Protein AF-0000000072622979 (afdb_homodimer)

Foldseek 3Di:
DPDPCPDPVNVVVVVVVVVVVVVVVVVVLVVVVVVCVVVPHDPVVNVVVVVVVVVVVVVVVVVVVVVVVVVLVVLLVLLVVLQVLLVVLCVVVVHDHDDCPVDDPSDPVSSVVSVVSNVVSVVVLVVVLVVLVVVVVVQCVVCVVVVHDRDPPPPNVPSNPDD/DPDPCPPPVNVVVVVVVVVVVVVVVVVVLVVVVVVCVVVPHDPVVNVVVVVVVVVVVVVVVVVVVVVVVVVLVVLLVLLVVLQVLLVVLCVVVVHDHDDCPVDDPSDPVSSVVSVVSNVVSVVVLVVVLVVLVVVVVVQCVVCVVVVHDDDPPPPNVCSVDDD

pLDDT: mean 88.19, std 16.49, range [27.7, 98.06]

Organism: Meloidogyne incognita (NCBI:txid6306)

Sequence (326 aa):
MFNSNMDTNTTNSMEQTKNSASDEFSSFIDKLEQLWDKVHMEEFMREERRQQISNFHRKLLSDLLTGEDKLVTEVGVHIVEYRKAVNGLNQLLCEPSFDESAYLPGSVSLLEALNVECKRLTKRRDQGFKVQKELFDTYELACKRLGEQPENVDGLNERVCFLMFNSNMDTNTTNSMEQTKNSASDEFSSFIDKLEQLWDKVHMEEFMREERRQQISNFHRKLLSDLLTGEDKLVTEVGVHIVEYRKAVNGLNQLLCEPSFDESAYLPGSVSLLEALNVECKRLTKRRDQGFKVQKELFDTYELACKRLGEQPENVDGLNERVCFL

Structure (mmCIF, N/CA/C/O backbone):
data_AF-0000000072622979-model_v1
#
loop_
_entity.id
_entity.type
_entity.pdbx_description
1 polymer 'Uncharacterized protein'
#
loop_
_atom_site.group_PDB
_atom_site.id
_atom_site.type_symbol
_atom_site.label_atom_id
_atom_site.label_alt_id
_atom_site.label_comp_id
_atom_site.label_asym_id
_atom_site.label_entity_id
_atom_site.label_seq_id
_atom_site.pdbx_PDB_ins_code
_atom_site.Cartn_x
_atom_site.Cartn_y
_atom_site.Cartn_z
_atom_site.occupancy
_atom_site.B_iso_or_equiv
_atom_site.auth_seq_id
_atom_site.auth_comp_id
_atom_site.auth_asym_id
_atom_site.auth_atom_id
_atom_site.pdbx_PDB_model_num
ATOM 1 N N . MET A 1 1 ? -18.906 16.812 30.641 1 28.61 1 MET A N 1
ATOM 2 C CA . MET A 1 1 ? -20.125 16.359 30 1 28.61 1 MET A CA 1
ATOM 3 C C . MET A 1 1 ? -20.125 16.719 28.516 1 28.61 1 MET A C 1
ATOM 5 O O . MET A 1 1 ? -20.938 17.516 28.062 1 28.61 1 MET A O 1
ATOM 9 N N . PHE A 1 2 ? -19.047 17.172 27.781 1 36.59 2 PHE A N 1
ATOM 10 C CA . PHE A 1 2 ? -18.594 17.531 26.438 1 36.59 2 PHE A CA 1
ATOM 11 C C . PHE A 1 2 ? -19.109 16.547 25.406 1 36.59 2 PHE A C 1
ATOM 13 O O . PHE A 1 2 ? -18.766 15.359 25.438 1 36.59 2 PHE A O 1
ATOM 20 N N . ASN A 1 3 ? -20.375 16.703 24.75 1 37.28 3 ASN A N 1
ATOM 21 C CA . ASN A 1 3 ? -21.531 16.141 24.047 1 37.28 3 ASN A CA 1
ATOM 22 C C . ASN A 1 3 ? -21.109 15.344 22.812 1 37.28 3 ASN A C 1
ATOM 24 O O . ASN A 1 3 ? -20.172 15.727 22.109 1 37.28 3 ASN A O 1
ATOM 28 N N . SER A 1 4 ? -21.453 14.031 22.594 1 41.88 4 SER A N 1
ATOM 29 C CA . SER A 1 4 ? -21.859 12.891 21.766 1 41.88 4 SER A CA 1
ATOM 30 C C . SER A 1 4 ? -22.406 13.344 20.422 1 41.88 4 SER A C 1
ATOM 32 O O . SER A 1 4 ? -22.984 12.547 19.672 1 41.88 4 SER A O 1
ATOM 34 N N . ASN A 1 5 ? -22.844 14.586 20.297 1 45.19 5 ASN A N 1
ATOM 35 C CA . ASN A 1 5 ? -23.688 15.023 19.203 1 45.19 5 ASN A CA 1
ATOM 36 C C . ASN A 1 5 ? -22.922 15.031 17.875 1 45.19 5 ASN A C 1
ATOM 38 O O . ASN A 1 5 ? -22.359 16.047 17.484 1 45.19 5 ASN A O 1
ATOM 42 N N . MET A 1 6 ? -22.062 14.133 17.703 1 56.84 6 MET A N 1
ATOM 43 C CA . MET A 1 6 ? -21.703 14.133 16.281 1 56.84 6 MET A CA 1
ATOM 44 C C . MET A 1 6 ? -22.922 14.469 15.422 1 56.84 6 MET A C 1
ATOM 46 O O . MET A 1 6 ? -23.984 13.859 15.555 1 56.84 6 MET A O 1
ATOM 50 N N . ASP A 1 7 ? -22.906 15.664 14.961 1 68.31 7 ASP A N 1
ATOM 51 C CA . ASP A 1 7 ? -23.984 16.109 14.102 1 68.31 7 ASP A CA 1
ATOM 52 C C . ASP A 1 7 ? -24.391 15.023 13.117 1 68.31 7 ASP A C 1
ATOM 54 O O . ASP A 1 7 ? -23.594 14.164 12.766 1 68.31 7 ASP A O 1
ATOM 58 N N . THR A 1 8 ? -25.703 14.719 13.117 1 74.88 8 THR A N 1
ATOM 59 C CA . THR A 1 8 ? -26.344 13.742 12.242 1 74.88 8 THR A CA 1
ATOM 60 C C . THR A 1 8 ? -25.609 13.656 10.906 1 74.88 8 THR A C 1
ATOM 62 O O . THR A 1 8 ? -25.453 12.57 10.352 1 74.88 8 THR A O 1
ATOM 65 N N . ASN A 1 9 ? -25.141 14.812 10.492 1 77.25 9 ASN A N 1
ATOM 66 C CA . ASN A 1 9 ? -24.453 14.844 9.203 1 77.25 9 ASN A CA 1
ATOM 67 C C . ASN A 1 9 ? -23.094 14.156 9.273 1 77.25 9 ASN A C 1
ATOM 69 O O . ASN A 1 9 ? -22.703 13.453 8.344 1 77.25 9 ASN A O 1
ATOM 73 N N . THR A 1 10 ? -22.438 14.367 10.438 1 82.62 10 THR A N 1
ATOM 74 C CA . THR A 1 10 ? -21.125 13.75 10.633 1 82.62 10 THR A CA 1
ATOM 75 C C . THR A 1 10 ? -21.25 12.227 10.727 1 82.62 10 THR A C 1
ATOM 77 O O . THR A 1 10 ? -20.484 11.5 10.109 1 82.62 10 THR A O 1
ATOM 80 N N . THR A 1 11 ? -22.203 11.836 11.516 1 85.81 11 THR A N 1
ATOM 81 C CA . THR A 1 11 ? -22.422 10.406 11.688 1 85.81 11 THR A CA 1
ATOM 82 C C . THR A 1 11 ? -22.797 9.75 10.359 1 85.81 11 THR A C 1
ATOM 84 O O . THR A 1 11 ? -22.328 8.648 10.055 1 85.81 11 THR A O 1
ATOM 87 N N . ASN A 1 12 ? -23.547 10.453 9.578 1 88 12 ASN A N 1
ATOM 88 C CA . ASN A 1 12 ? -23.953 9.938 8.273 1 88 12 ASN A CA 1
ATOM 89 C C . ASN A 1 12 ? -22.766 9.789 7.336 1 88 12 ASN A C 1
ATOM 91 O O . ASN A 1 12 ? -22.656 8.812 6.594 1 88 12 ASN A O 1
ATOM 95 N N . SER A 1 13 ? -21.859 10.797 7.355 1 90.25 13 SER A N 1
ATOM 96 C CA . SER A 1 13 ? -20.688 10.766 6.484 1 90.25 13 SER A CA 1
ATOM 97 C C . SER A 1 13 ? -19.75 9.617 6.848 1 90.25 13 SER A C 1
ATOM 99 O O . SER A 1 13 ? -19.234 8.938 5.969 1 90.25 13 SER A O 1
ATOM 101 N N . MET A 1 14 ? -19.641 9.398 8.141 1 92.81 14 MET A N 1
ATOM 102 C CA . MET A 1 14 ? -18.812 8.305 8.625 1 92.81 14 MET A CA 1
ATOM 103 C C . MET A 1 14 ? -19.391 6.949 8.234 1 92.81 14 MET A C 1
ATOM 105 O O . MET A 1 14 ? -18.672 6.078 7.746 1 92.81 14 MET A O 1
ATOM 109 N N . GLU A 1 15 ? -20.688 6.82 8.469 1 94.06 15 GLU A N 1
ATOM 110 C CA . GLU A 1 15 ? -21.375 5.57 8.133 1 94.06 15 GLU A CA 1
ATOM 111 C C . GLU A 1 15 ? -21.328 5.305 6.633 1 94.06 15 GLU A C 1
ATOM 113 O O . GLU A 1 15 ? -21.172 4.156 6.203 1 94.06 15 GLU A O 1
ATOM 118 N N . GLN A 1 16 ? -21.438 6.363 5.887 1 94.62 16 GLN A N 1
ATOM 119 C CA . GLN A 1 16 ? -21.344 6.227 4.438 1 94.62 16 GLN A CA 1
ATOM 120 C C . GLN A 1 16 ? -19.969 5.719 4.02 1 94.62 16 GLN A C 1
ATOM 122 O O . GLN A 1 16 ? -19.859 4.895 3.111 1 94.62 16 GLN A O 1
ATOM 127 N N . THR A 1 17 ? -18.922 6.195 4.645 1 96.06 17 THR A N 1
ATOM 128 C CA . THR A 1 17 ? -17.562 5.746 4.355 1 96.06 17 THR A CA 1
ATOM 129 C C . THR A 1 17 ? -17.406 4.262 4.672 1 96.06 17 THR A C 1
ATOM 131 O O . THR A 1 17 ? -16.859 3.506 3.861 1 96.06 17 THR A O 1
ATOM 134 N N . LYS A 1 18 ? -17.891 3.883 5.832 1 96.75 18 LYS A N 1
ATOM 135 C CA . LYS A 1 18 ? -17.828 2.484 6.246 1 96.75 18 LYS A CA 1
ATOM 136 C C . LYS A 1 18 ? -18.578 1.581 5.277 1 96.75 18 LYS A C 1
ATOM 138 O O . LYS A 1 18 ? -18.047 0.559 4.832 1 96.75 18 LYS A O 1
ATOM 143 N N . ASN A 1 19 ? -19.766 1.978 4.91 1 96.56 19 ASN A N 1
ATOM 144 C CA . ASN A 1 19 ? -20.609 1.174 4.031 1 96.56 19 ASN A CA 1
ATOM 145 C C . ASN A 1 19 ? -20.016 1.067 2.629 1 96.56 19 ASN A C 1
ATOM 147 O O . ASN A 1 19 ? -20.031 -0.008 2.027 1 96.56 19 ASN A O 1
ATOM 151 N N . SER A 1 20 ? -19.562 2.219 2.145 1 96.88 20 SER A N 1
ATOM 152 C CA . SER A 1 20 ? -18.953 2.219 0.815 1 96.88 20 SER A CA 1
ATOM 153 C C . SER A 1 20 ? -17.734 1.299 0.759 1 96.88 20 SER A C 1
ATOM 155 O O . SER A 1 20 ? -17.562 0.547 -0.203 1 96.88 20 SER A O 1
ATOM 157 N N . ALA A 1 21 ? -16.922 1.33 1.754 1 96.56 21 ALA A N 1
ATOM 158 C CA . ALA A 1 21 ? -15.742 0.483 1.794 1 96.56 21 ALA A CA 1
ATOM 159 C C . ALA A 1 21 ? -16.125 -0.994 1.855 1 96.56 21 ALA A C 1
ATOM 161 O O . ALA A 1 21 ? -15.5 -1.828 1.192 1 96.56 21 ALA A O 1
ATOM 162 N N . SER A 1 22 ? -17.109 -1.283 2.689 1 96.62 22 SER A N 1
ATOM 163 C CA . SER A 1 22 ? -17.578 -2.66 2.805 1 96.62 22 SER A CA 1
ATOM 164 C C . SER A 1 22 ? -18.109 -3.18 1.47 1 96.62 22 SER A C 1
ATOM 166 O O . SER A 1 22 ? -17.781 -4.301 1.065 1 96.62 22 SER A O 1
ATOM 168 N N . ASP A 1 23 ? -18.875 -2.357 0.802 1 97.31 23 ASP A N 1
ATOM 169 C CA . ASP A 1 23 ? -19.438 -2.732 -0.496 1 97.31 23 ASP A CA 1
ATOM 170 C C . ASP A 1 23 ? -18.312 -2.955 -1.521 1 97.31 23 ASP A C 1
ATOM 172 O O . ASP A 1 23 ? -18.375 -3.908 -2.299 1 97.31 23 ASP A O 1
ATOM 176 N N . GLU A 1 24 ? -17.391 -2.057 -1.538 1 96.88 24 GLU A N 1
ATOM 177 C CA . GLU A 1 24 ? -16.281 -2.154 -2.48 1 96.88 24 GLU A CA 1
ATOM 178 C C . GLU A 1 24 ? -15.469 -3.424 -2.248 1 96.88 24 GLU A C 1
ATOM 180 O O . GLU A 1 24 ? -15.086 -4.105 -3.201 1 96.88 24 GLU A O 1
ATOM 185 N N . PHE A 1 25 ? -15.266 -3.752 -1.003 1 97.75 25 PHE A N 1
ATOM 186 C CA . PHE A 1 25 ? -14.492 -4.949 -0.689 1 97.75 25 PHE A CA 1
ATOM 187 C C . PHE A 1 25 ? -15.266 -6.207 -1.068 1 97.75 25 PHE A C 1
ATOM 189 O O . PHE A 1 25 ? -14.695 -7.148 -1.624 1 97.75 25 PHE A O 1
ATOM 196 N N . SER A 1 26 ? -16.5 -6.195 -0.747 1 97.38 26 SER A N 1
ATOM 197 C CA . SER A 1 26 ? -17.328 -7.34 -1.099 1 97.38 26 SER A CA 1
ATOM 198 C C . SER A 1 26 ? -17.344 -7.566 -2.605 1 97.38 26 SER A C 1
ATOM 200 O O . SER A 1 26 ? -17.203 -8.703 -3.068 1 97.38 26 SER A O 1
ATOM 202 N N . SER A 1 27 ? -17.531 -6.508 -3.334 1 97.56 27 SER A N 1
ATOM 203 C CA . SER A 1 27 ? -17.516 -6.59 -4.789 1 97.56 27 SER A CA 1
ATOM 204 C C . SER A 1 27 ? -16.172 -7.098 -5.301 1 97.56 27 SER A C 1
ATOM 206 O O . SER A 1 27 ? -16.109 -7.879 -6.254 1 97.56 27 SER A O 1
ATOM 208 N N . PHE A 1 28 ? -15.18 -6.617 -4.691 1 98 28 PHE A N 1
ATOM 209 C CA . PHE A 1 28 ? -13.828 -7.035 -5.031 1 98 28 PHE A CA 1
ATOM 210 C C . PHE A 1 28 ? -13.664 -8.539 -4.859 1 98 28 PHE A C 1
ATOM 212 O O . PHE A 1 28 ? -13.172 -9.227 -5.762 1 98 28 PHE A O 1
ATOM 219 N N . ILE A 1 29 ? -14.055 -9.094 -3.74 1 97.88 29 ILE A N 1
ATOM 220 C CA . ILE A 1 29 ? -13.961 -10.523 -3.482 1 97.88 29 ILE A CA 1
ATOM 221 C C . ILE A 1 29 ? -14.758 -11.289 -4.535 1 97.88 29 ILE A C 1
ATOM 223 O O . ILE A 1 29 ? -14.297 -12.32 -5.043 1 97.88 29 ILE A O 1
ATOM 227 N N . ASP A 1 30 ? -15.922 -10.805 -4.887 1 97.31 30 ASP A N 1
ATOM 228 C CA . ASP A 1 30 ? -16.75 -11.445 -5.906 1 97.31 30 ASP A CA 1
ATOM 229 C C . ASP A 1 30 ? -16.016 -11.5 -7.246 1 97.31 30 ASP A C 1
ATOM 231 O O . ASP A 1 30 ? -16.047 -12.516 -7.941 1 97.31 30 ASP A O 1
ATOM 235 N N . LYS A 1 31 ? -15.391 -10.406 -7.617 1 97.56 31 LYS A N 1
ATOM 236 C CA . LYS A 1 31 ? -14.641 -10.352 -8.867 1 97.56 31 LYS A CA 1
ATOM 237 C C . LYS A 1 31 ? -13.469 -11.336 -8.859 1 97.56 31 LYS A C 1
ATOM 239 O O . LYS A 1 31 ? -13.18 -11.969 -9.875 1 97.56 31 LYS A O 1
ATOM 244 N N . LEU A 1 32 ? -12.828 -11.484 -7.711 1 97.38 32 LEU A N 1
ATOM 245 C CA . LEU A 1 32 ? -11.719 -12.422 -7.582 1 97.38 32 LEU A CA 1
ATOM 246 C C . LEU A 1 32 ? -12.195 -13.859 -7.777 1 97.38 32 LEU A C 1
ATOM 248 O O . LEU A 1 32 ? -11.547 -14.648 -8.469 1 97.38 32 LEU A O 1
ATOM 252 N N . GLU A 1 33 ? -13.328 -14.141 -7.152 1 96.44 33 GLU A N 1
ATOM 253 C CA . GLU A 1 33 ? -13.883 -15.484 -7.289 1 96.44 33 GLU A CA 1
ATOM 254 C C . GLU A 1 33 ? -14.18 -15.812 -8.75 1 96.44 33 GLU A C 1
ATOM 256 O O . GLU A 1 33 ? -13.93 -16.938 -9.203 1 96.44 33 GLU A O 1
ATOM 261 N N . GLN A 1 34 ? -14.688 -14.891 -9.469 1 96.5 34 GLN A N 1
ATOM 262 C CA . GLN A 1 34 ? -14.969 -15.078 -10.891 1 96.5 34 GLN A CA 1
ATOM 263 C C . GLN A 1 34 ? -13.68 -15.312 -11.68 1 96.5 34 GLN A C 1
ATOM 265 O O . GLN A 1 34 ? -13.648 -16.156 -12.578 1 96.5 34 GLN A O 1
ATOM 270 N N . LEU A 1 35 ? -12.664 -14.523 -11.359 1 96.44 35 LEU A N 1
ATOM 271 C CA . LEU A 1 35 ? -11.375 -14.695 -12.016 1 96.44 35 LEU A CA 1
ATOM 272 C C . LEU A 1 35 ? -10.82 -16.094 -11.773 1 96.44 35 LEU A C 1
ATOM 274 O O . LEU A 1 35 ? -10.32 -16.734 -12.703 1 96.44 35 LEU A O 1
ATOM 278 N N . TRP A 1 36 ? -10.93 -16.578 -10.555 1 96.44 36 TRP A N 1
ATOM 279 C CA . TRP A 1 36 ? -10.367 -17.875 -10.164 1 96.44 36 TRP A CA 1
ATOM 280 C C . TRP A 1 36 ? -11.156 -19.016 -10.773 1 96.44 36 TRP A C 1
ATOM 282 O O . TRP A 1 36 ? -10.609 -20.094 -11.016 1 96.44 36 TRP A O 1
ATOM 292 N N . ASP A 1 37 ? -12.438 -18.75 -11.086 1 95.56 37 ASP A N 1
ATOM 293 C CA . ASP A 1 37 ? -13.266 -19.734 -11.789 1 95.56 37 ASP A CA 1
ATOM 294 C C . ASP A 1 37 ? -12.734 -19.969 -13.203 1 95.56 37 ASP A C 1
ATOM 296 O O . ASP A 1 37 ? -12.797 -21.094 -13.711 1 95.56 37 ASP A O 1
ATOM 300 N N . LYS A 1 38 ? -12.203 -18.953 -13.812 1 94.5 38 LYS A N 1
ATOM 301 C CA . LYS A 1 38 ? -11.719 -19.031 -15.188 1 94.5 38 LYS A CA 1
ATOM 302 C C . LYS A 1 38 ? -10.586 -20.047 -15.305 1 94.5 38 LYS A C 1
ATOM 304 O O . LYS A 1 38 ? -10.383 -20.641 -16.375 1 94.5 38 LYS A O 1
ATOM 309 N N . VAL A 1 39 ? -9.875 -20.297 -14.195 1 95.62 39 VAL A N 1
ATOM 310 C CA . VAL A 1 39 ? -8.734 -21.203 -14.242 1 95.62 39 VAL A CA 1
ATOM 311 C C . VAL A 1 39 ? -8.984 -22.406 -13.328 1 95.62 39 VAL A C 1
ATOM 313 O O . VAL A 1 39 ? -8.047 -23.094 -12.922 1 95.62 39 VAL A O 1
ATOM 316 N N . HIS A 1 40 ? -10.32 -22.562 -12.93 1 94.81 40 HIS A N 1
ATOM 317 C CA . HIS A 1 40 ? -10.75 -23.703 -12.109 1 94.81 40 HIS A CA 1
ATOM 318 C C . HIS A 1 40 ? -9.836 -23.875 -10.906 1 94.81 40 HIS A C 1
ATOM 320 O O . HIS A 1 40 ? -9.383 -24.984 -10.625 1 94.81 40 HIS A O 1
ATOM 326 N N . MET A 1 41 ? -9.555 -22.797 -10.234 1 94 41 MET A N 1
ATOM 327 C CA . MET A 1 41 ? -8.68 -22.828 -9.07 1 94 41 MET A CA 1
ATOM 328 C C . MET A 1 41 ? -9.32 -23.609 -7.93 1 94 41 MET A C 1
ATOM 330 O O . MET A 1 41 ? -10.508 -23.438 -7.645 1 94 41 MET A O 1
ATOM 334 N N . GLU A 1 42 ? -8.609 -24.422 -7.316 1 92 42 GLU A N 1
ATOM 335 C CA . GLU A 1 42 ? -9.102 -25.203 -6.195 1 92 42 GLU A CA 1
ATOM 336 C C . GLU A 1 42 ? -9.328 -24.344 -4.965 1 92 42 GLU A C 1
ATOM 338 O O . GLU A 1 42 ? -8.656 -23.328 -4.777 1 92 42 GLU A O 1
ATOM 343 N N . GLU A 1 43 ? -10.195 -24.797 -4.094 1 92.5 43 GLU A N 1
ATOM 344 C CA . GLU A 1 43 ? -10.641 -24.016 -2.949 1 92.5 43 GLU A CA 1
ATOM 345 C C . GLU A 1 43 ? -9.492 -23.734 -1.987 1 92.5 43 GLU A C 1
ATOM 347 O O . GLU A 1 43 ? -9.406 -22.641 -1.408 1 92.5 43 GLU A O 1
ATOM 352 N N . PHE A 1 44 ? -8.68 -24.75 -1.724 1 91.94 44 PHE A N 1
ATOM 353 C CA . PHE A 1 44 ? -7.594 -24.516 -0.778 1 91.94 44 PHE A CA 1
ATOM 354 C C . PHE A 1 44 ? -6.676 -23.406 -1.268 1 91.94 44 PHE A C 1
ATOM 356 O O . PHE A 1 44 ? -6.168 -22.625 -0.468 1 91.94 44 PHE A O 1
ATOM 363 N N . MET A 1 45 ? -6.426 -23.203 -2.545 1 94.75 45 MET A N 1
ATOM 364 C CA . MET A 1 45 ? -5.613 -22.125 -3.109 1 94.75 45 MET A CA 1
ATOM 365 C C . MET A 1 45 ? -6.332 -20.781 -2.998 1 94.75 45 MET A C 1
ATOM 367 O O . MET A 1 45 ? -5.707 -19.766 -2.686 1 94.75 45 MET A O 1
ATOM 371 N N . ARG A 1 46 ? -7.629 -20.781 -3.232 1 95.75 46 ARG A N 1
ATOM 372 C CA . ARG A 1 46 ? -8.43 -19.578 -3.082 1 95.75 46 ARG A CA 1
ATOM 373 C C . ARG A 1 46 ? -8.367 -19.047 -1.651 1 95.75 46 ARG A C 1
ATOM 375 O O . ARG A 1 46 ? -8.188 -17.859 -1.429 1 95.75 46 ARG A O 1
ATOM 382 N N . GLU A 1 47 ? -8.547 -19.984 -0.727 1 95.69 47 GLU A N 1
ATOM 383 C CA . GLU A 1 47 ? -8.523 -19.625 0.688 1 95.69 47 GLU A CA 1
ATOM 384 C C . GLU A 1 47 ? -7.199 -18.969 1.067 1 95.69 47 GLU A C 1
ATOM 386 O O . GLU A 1 47 ? -7.176 -17.984 1.803 1 95.69 47 GLU A O 1
ATOM 391 N N . GLU A 1 48 ? -6.148 -19.547 0.602 1 96 48 GLU A N 1
ATOM 392 C CA . GLU A 1 48 ? -4.836 -18.969 0.875 1 96 48 GLU A CA 1
ATOM 393 C C . GLU A 1 48 ? -4.723 -17.547 0.314 1 96 48 GLU A C 1
ATOM 395 O O . GLU A 1 48 ? -4.18 -16.656 0.971 1 96 48 GLU A O 1
ATOM 400 N N . ARG A 1 49 ? -5.191 -17.391 -0.82 1 96.19 49 ARG A N 1
ATOM 401 C CA . ARG A 1 49 ? -5.117 -16.078 -1.454 1 96.19 49 ARG A CA 1
ATOM 402 C C . ARG A 1 49 ? -6.027 -15.07 -0.747 1 96.19 49 ARG A C 1
ATOM 404 O O . ARG A 1 49 ? -5.66 -13.906 -0.57 1 96.19 49 ARG A O 1
ATOM 411 N N . ARG A 1 50 ? -7.234 -15.531 -0.368 1 96.5 50 ARG A N 1
ATOM 412 C CA . ARG A 1 50 ? -8.102 -14.664 0.426 1 96.5 50 ARG A CA 1
ATOM 413 C C . ARG A 1 50 ? -7.414 -14.234 1.715 1 96.5 50 ARG A C 1
ATOM 415 O O . ARG A 1 50 ? -7.527 -13.078 2.131 1 96.5 50 ARG A O 1
ATOM 422 N N . GLN A 1 51 ? -6.73 -15.156 2.338 1 96.56 51 GLN A N 1
ATOM 423 C CA . GLN A 1 51 ? -6.012 -14.836 3.566 1 96.56 51 GLN A CA 1
ATOM 424 C C . GLN A 1 51 ? 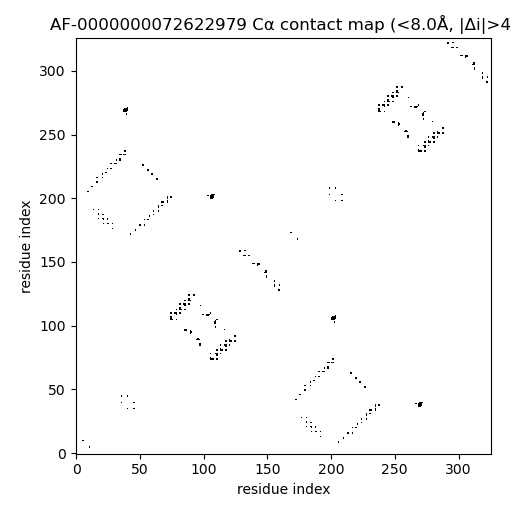-4.918 -13.805 3.312 1 96.56 51 GLN A C 1
ATOM 426 O O . GLN A 1 51 ? -4.727 -12.883 4.109 1 96.56 51 GLN A O 1
ATOM 431 N N . GLN A 1 52 ? -4.191 -13.992 2.246 1 97.12 52 GLN A N 1
ATOM 432 C CA . GLN A 1 52 ? -3.16 -13.023 1.894 1 97.12 52 GLN A CA 1
ATOM 433 C C . GLN A 1 52 ? -3.766 -11.641 1.661 1 97.12 52 GLN A C 1
ATOM 435 O O . GLN A 1 52 ? -3.219 -10.633 2.117 1 97.12 52 GLN A O 1
ATOM 440 N N . ILE A 1 53 ? -4.832 -11.625 0.954 1 97.25 53 ILE A N 1
ATOM 441 C CA . ILE A 1 53 ? -5.535 -10.375 0.684 1 97.25 53 ILE A CA 1
ATOM 442 C C . ILE A 1 53 ? -5.945 -9.719 1.999 1 97.25 53 ILE A C 1
ATOM 444 O O . ILE A 1 53 ? -5.758 -8.508 2.184 1 97.25 53 ILE A O 1
ATOM 448 N N . SER A 1 54 ? -6.523 -10.461 2.906 1 97.19 54 SER A N 1
ATOM 449 C CA . SER A 1 54 ? -6.914 -9.945 4.215 1 97.19 54 SER A CA 1
ATOM 450 C C . SER A 1 54 ? -5.719 -9.375 4.965 1 97.19 54 SER A C 1
ATOM 452 O O . SER A 1 54 ? -5.828 -8.344 5.633 1 97.19 54 SER A O 1
ATOM 454 N N 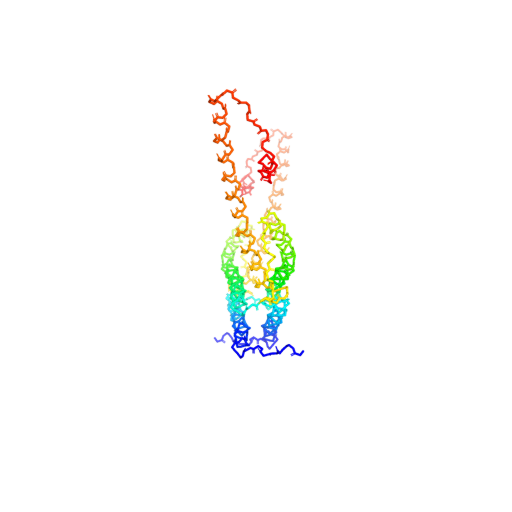. ASN A 1 55 ? -4.602 -10.047 4.875 1 97.5 55 ASN A N 1
ATOM 455 C CA . ASN A 1 55 ? -3.387 -9.555 5.523 1 97.5 55 ASN A CA 1
ATOM 456 C C . ASN A 1 55 ? -2.947 -8.211 4.949 1 97.5 55 ASN A C 1
ATOM 458 O O . ASN A 1 55 ? -2.564 -7.309 5.691 1 97.5 55 ASN A O 1
ATOM 462 N N . PHE A 1 56 ? -3.012 -8.094 3.666 1 97.06 56 PHE A N 1
ATOM 463 C CA . PHE A 1 56 ? -2.668 -6.832 3.02 1 97.06 56 PHE A CA 1
ATOM 464 C C . PHE A 1 56 ? -3.617 -5.723 3.457 1 97.06 56 PHE A C 1
ATOM 466 O O . PHE A 1 56 ? -3.193 -4.59 3.689 1 97.06 56 PHE A O 1
ATOM 473 N N . HIS A 1 57 ? -4.879 -6.109 3.482 1 97.25 57 HIS A N 1
ATOM 474 C CA . HIS A 1 57 ? -5.902 -5.168 3.924 1 97.25 57 HIS A CA 1
ATOM 475 C C . HIS A 1 57 ? -5.629 -4.68 5.34 1 97.25 57 HIS A C 1
ATOM 477 O O . HIS A 1 57 ? -5.617 -3.473 5.594 1 97.25 57 HIS A O 1
ATOM 483 N N . ARG A 1 58 ? -5.316 -5.484 6.266 1 96.81 58 ARG A N 1
ATOM 484 C CA . ARG A 1 58 ? -5.016 -5.148 7.656 1 96.81 58 ARG A CA 1
ATOM 485 C C . ARG A 1 58 ? -3.756 -4.297 7.754 1 96.81 58 ARG A C 1
ATOM 487 O O . ARG A 1 58 ? -3.699 -3.354 8.547 1 96.81 58 ARG A O 1
ATOM 494 N N . LYS A 1 59 ? -2.844 -4.691 6.996 1 97.62 59 LYS A N 1
ATOM 495 C CA . LYS A 1 59 ? -1.595 -3.936 7.004 1 97.62 59 LYS A CA 1
ATOM 496 C C . LYS A 1 59 ? -1.824 -2.488 6.57 1 97.62 59 LYS A C 1
ATOM 498 O O . LYS A 1 59 ? -1.304 -1.561 7.191 1 97.62 59 LYS A O 1
ATOM 503 N N . LEU A 1 60 ? -2.594 -2.316 5.5 1 97.06 60 LEU A N 1
ATOM 504 C CA . LEU A 1 60 ? -2.912 -0.967 5.051 1 97.06 60 LEU A CA 1
ATOM 505 C C . LEU A 1 60 ? -3.576 -0.164 6.164 1 97.06 60 LEU A C 1
ATOM 507 O O . LEU A 1 60 ? -3.164 0.961 6.453 1 97.06 60 LEU A O 1
ATOM 511 N N . LEU A 1 61 ? -4.551 -0.744 6.785 1 97.81 61 LEU A N 1
ATOM 512 C CA . LEU A 1 61 ? -5.277 -0.053 7.844 1 97.81 61 LEU A CA 1
ATOM 513 C C . LEU A 1 61 ? -4.352 0.285 9.008 1 97.81 61 LEU A C 1
ATOM 515 O O . LEU A 1 61 ? -4.41 1.392 9.547 1 97.81 61 LEU A O 1
ATOM 519 N N . SER A 1 62 ? -3.5 -0.664 9.367 1 98 62 SER A N 1
ATOM 520 C CA . SER A 1 62 ? -2.547 -0.454 10.453 1 98 62 SER A CA 1
ATOM 521 C C . SER A 1 62 ? -1.583 0.684 10.133 1 98 62 SER A C 1
ATOM 523 O O . SER A 1 62 ? -1.298 1.523 10.992 1 98 62 SER A O 1
ATOM 525 N N . ASP A 1 63 ? -1.121 0.664 8.938 1 97.56 63 ASP A N 1
ATOM 526 C CA . ASP A 1 63 ? -0.199 1.713 8.516 1 97.56 63 ASP A CA 1
ATOM 527 C C . ASP A 1 63 ? -0.869 3.084 8.562 1 97.56 63 ASP A C 1
ATOM 529 O O . ASP A 1 63 ? -0.271 4.055 9.031 1 97.56 63 ASP A O 1
ATOM 533 N N . LEU A 1 64 ? -2.1 3.121 8.023 1 97.06 64 LEU A N 1
ATOM 534 C CA . LEU A 1 64 ? -2.834 4.383 8.023 1 97.06 64 LEU A CA 1
ATOM 535 C C . LEU A 1 64 ? -3.119 4.852 9.445 1 97.06 64 LEU A C 1
ATOM 537 O O . LEU A 1 64 ? -2.998 6.043 9.742 1 97.06 64 LEU A O 1
ATOM 541 N N . LEU A 1 65 ? -3.449 3.951 10.305 1 98.06 65 LEU A N 1
ATOM 542 C CA . LEU A 1 65 ? -3.693 4.297 11.703 1 98.06 65 LEU A CA 1
ATOM 543 C C . LEU A 1 65 ? -2.428 4.84 12.359 1 98.06 65 LEU A C 1
ATOM 545 O O . LEU A 1 65 ? -2.471 5.852 13.062 1 98.06 65 LEU A O 1
ATOM 549 N N . THR A 1 66 ? -1.315 4.16 12.156 1 97.81 66 THR A N 1
ATOM 550 C CA . THR A 1 66 ? -0.029 4.594 12.688 1 97.81 66 THR A CA 1
ATOM 551 C C . THR A 1 66 ? 0.321 5.992 12.188 1 97.81 66 THR A C 1
ATOM 553 O O . THR A 1 66 ? 0.803 6.828 12.953 1 97.81 66 THR A O 1
ATOM 556 N N . GLY A 1 67 ? 0.092 6.25 10.906 1 96.94 67 GLY A N 1
ATOM 557 C CA . GLY A 1 67 ? 0.323 7.57 10.336 1 96.94 67 GLY A CA 1
ATOM 558 C C . GLY A 1 67 ? -0.509 8.656 10.984 1 96.94 67 GLY A C 1
ATOM 559 O O . GLY A 1 67 ? 0.008 9.727 11.32 1 96.94 67 GLY A O 1
ATOM 560 N N . GLU A 1 68 ? -1.763 8.344 11.141 1 97.12 68 GLU A N 1
ATOM 561 C CA . GLU A 1 68 ? -2.65 9.328 11.766 1 97.12 68 GLU A CA 1
ATOM 562 C C . GLU A 1 68 ? -2.281 9.555 13.227 1 97.12 68 GLU A C 1
ATOM 564 O O . GLU A 1 68 ? -2.369 10.68 13.719 1 97.12 68 GLU A O 1
ATOM 569 N N . ASP A 1 69 ? -1.913 8.516 13.914 1 96.75 69 ASP A N 1
ATOM 570 C CA . ASP A 1 69 ? -1.466 8.641 15.297 1 96.75 69 ASP A CA 1
ATOM 571 C C . ASP A 1 69 ? -0.245 9.547 15.406 1 96.75 69 ASP A C 1
ATOM 573 O O . ASP A 1 69 ? -0.165 10.383 16.312 1 96.75 69 ASP A O 1
ATOM 577 N N . LYS A 1 70 ? 0.667 9.383 14.602 1 96.62 70 LYS A N 1
ATOM 578 C CA . LYS A 1 70 ? 1.84 10.25 14.547 1 96.62 70 LYS A CA 1
ATOM 579 C C . LYS A 1 70 ? 1.438 11.703 14.305 1 96.62 70 LYS A C 1
ATOM 581 O O . LYS A 1 70 ? 1.964 12.609 14.945 1 96.62 70 LYS A O 1
ATOM 586 N N . LEU A 1 71 ? 0.546 11.898 13.336 1 94.94 71 LEU A N 1
ATOM 587 C CA . LEU A 1 71 ? 0.062 13.234 13.023 1 94.94 71 LEU A CA 1
ATOM 588 C C . LEU A 1 71 ? -0.535 13.898 14.258 1 94.94 71 LEU A C 1
ATOM 590 O O . LEU A 1 71 ? -0.217 15.055 14.562 1 94.94 71 LEU A O 1
ATOM 594 N N . VAL A 1 72 ? -1.365 13.164 14.992 1 95.62 72 VAL A N 1
ATOM 595 C CA . VAL A 1 72 ? -2.029 13.68 16.188 1 95.62 72 VAL A CA 1
ATOM 596 C C . VAL A 1 72 ? -0.989 14 17.266 1 95.62 72 VAL A C 1
ATOM 598 O O . VAL A 1 72 ? -1.054 15.055 17.891 1 95.62 72 VAL A O 1
ATOM 601 N N . THR A 1 73 ? 0.003 13.195 17.438 1 95.31 73 THR A N 1
ATOM 602 C CA . THR A 1 73 ? 1.064 13.414 18.406 1 95.31 73 THR A CA 1
ATOM 603 C C . THR A 1 73 ? 1.892 14.641 18.047 1 95.31 73 THR A C 1
ATOM 605 O O . THR A 1 73 ? 2.254 15.43 18.922 1 95.31 73 THR A O 1
ATOM 608 N N . GLU A 1 74 ? 2.121 14.82 16.875 1 95.94 74 GLU A N 1
ATOM 609 C CA . GLU A 1 74 ? 2.951 15.922 16.391 1 95.94 74 GLU A CA 1
ATOM 610 C C . GLU A 1 74 ? 2.248 17.266 16.578 1 95.94 74 GLU A C 1
ATOM 612 O O . GLU A 1 74 ? 2.902 18.297 16.719 1 95.94 74 GLU A O 1
ATOM 617 N N . VAL A 1 75 ? 0.912 17.234 16.531 1 96.38 75 VAL A N 1
ATOM 618 C CA . VAL A 1 75 ? 0.167 18.469 16.766 1 96.38 75 VAL A CA 1
ATOM 619 C C . VAL A 1 75 ? 0.584 19.078 18.094 1 96.38 75 VAL A C 1
ATOM 621 O O . VAL A 1 75 ? 0.906 20.266 18.172 1 96.38 75 VAL A O 1
ATOM 624 N N . GLY A 1 76 ? 0.642 18.312 19.156 1 94.25 76 GLY A N 1
ATOM 625 C CA . GLY A 1 76 ? 1.057 18.797 20.469 1 94.25 76 GLY A CA 1
ATOM 626 C C . GLY A 1 76 ? 2.486 19.297 20.484 1 94.25 76 GLY A C 1
ATOM 627 O O . GLY A 1 76 ? 2.768 20.359 21.047 1 94.25 76 GLY A O 1
ATOM 628 N N . VAL A 1 77 ? 3.297 18.594 19.859 1 96.44 77 VAL A N 1
ATOM 629 C CA . VAL A 1 77 ? 4.711 18.938 19.812 1 96.44 77 VAL A CA 1
ATOM 630 C C . VAL A 1 77 ? 4.891 20.281 19.078 1 96.44 77 VAL A C 1
ATOM 632 O O . VAL A 1 77 ? 5.562 21.172 19.594 1 96.44 77 VAL A O 1
ATOM 635 N N . HIS A 1 78 ? 4.152 20.438 18.016 1 96.69 78 HIS A N 1
ATOM 636 C CA . HIS A 1 78 ? 4.301 21.625 17.188 1 96.69 78 HIS A CA 1
ATOM 637 C C . HIS A 1 78 ? 3.668 22.844 17.859 1 96.69 78 HIS A C 1
ATOM 639 O O . HIS A 1 78 ? 4.152 23.969 17.703 1 96.69 78 HIS A O 1
ATOM 645 N N . ILE A 1 79 ? 2.617 22.625 18.578 1 97.44 79 ILE A N 1
ATOM 646 C CA . ILE A 1 79 ? 2.012 23.734 19.312 1 97.44 79 ILE A CA 1
ATOM 647 C C . ILE A 1 79 ? 3.02 24.297 20.312 1 97.44 79 ILE A C 1
ATOM 649 O O . ILE A 1 79 ? 3.217 25.5 20.391 1 97.44 79 ILE A O 1
ATOM 653 N N . VAL A 1 80 ? 3.695 23.438 21 1 96.75 80 VAL A N 1
ATOM 654 C CA . VAL A 1 80 ? 4.68 23.875 21.984 1 96.75 80 VAL A CA 1
ATOM 655 C C . VAL A 1 80 ? 5.832 24.594 21.281 1 96.75 80 VAL A C 1
ATOM 657 O O . VAL A 1 80 ? 6.266 25.656 21.734 1 96.75 80 VAL A O 1
ATOM 660 N N . GLU A 1 81 ? 6.285 24.047 20.25 1 97.31 81 GLU A N 1
ATOM 661 C CA . GLU A 1 81 ? 7.391 24.641 19.5 1 97.31 81 GLU A CA 1
ATOM 662 C C . GLU A 1 81 ? 7.027 26.016 18.969 1 97.31 81 GLU A C 1
ATOM 664 O O . GLU A 1 81 ? 7.789 26.969 19.141 1 97.31 81 GLU A O 1
ATOM 669 N N . TYR A 1 82 ? 5.859 26.094 18.375 1 97.5 82 TYR A N 1
ATOM 670 C CA . TYR A 1 82 ? 5.449 27.359 17.781 1 97.5 82 TYR A CA 1
ATOM 671 C C . TYR A 1 82 ? 5.137 28.391 18.859 1 97.5 82 TYR A C 1
ATOM 673 O O . TYR A 1 82 ? 5.398 29.578 18.672 1 97.5 82 TYR A O 1
ATOM 681 N N . ARG A 1 83 ? 4.586 27.953 19.906 1 97.12 83 ARG A N 1
ATOM 682 C CA . ARG A 1 83 ? 4.344 28.844 21.031 1 97.12 83 ARG A CA 1
ATOM 683 C C . ARG A 1 83 ? 5.645 29.469 21.531 1 97.12 83 ARG A C 1
ATOM 685 O O . ARG A 1 83 ? 5.715 30.688 21.75 1 97.12 83 ARG A O 1
ATOM 692 N N . LYS A 1 84 ? 6.645 28.703 21.656 1 97.19 84 LYS A N 1
ATOM 693 C CA . LYS A 1 84 ? 7.953 29.188 22.078 1 97.19 84 LYS A CA 1
ATOM 694 C C . LYS A 1 84 ? 8.523 30.188 21.078 1 97.19 84 LYS A C 1
ATOM 696 O O . LYS A 1 84 ? 9.031 31.234 21.469 1 97.19 84 LYS A O 1
ATOM 701 N N . ALA A 1 85 ? 8.422 29.797 19.859 1 97.12 85 ALA A N 1
ATOM 702 C CA . ALA A 1 85 ? 8.938 30.672 18.797 1 97.12 85 ALA A CA 1
ATOM 703 C C . ALA A 1 85 ? 8.211 32 18.781 1 97.12 85 ALA A C 1
ATOM 705 O O . ALA A 1 85 ? 8.836 33.062 18.719 1 97.12 85 ALA A O 1
ATOM 706 N N . VAL A 1 86 ? 6.91 31.969 18.875 1 97.75 86 VAL A N 1
ATOM 707 C CA . VAL A 1 86 ? 6.082 33.156 18.844 1 97.75 86 VAL A CA 1
ATOM 708 C C . VAL A 1 86 ? 6.395 34.062 20.047 1 97.75 86 VAL A C 1
ATOM 710 O O . VAL A 1 86 ? 6.562 35.25 19.922 1 97.75 86 VAL A O 1
ATOM 713 N N . ASN A 1 87 ? 6.523 33.469 21.203 1 96.56 87 ASN A N 1
ATOM 714 C CA . ASN A 1 87 ? 6.863 34.219 22.406 1 96.56 87 ASN A CA 1
ATOM 715 C C . ASN A 1 87 ? 8.227 34.875 22.281 1 96.56 87 ASN A C 1
ATOM 717 O O . ASN A 1 87 ? 8.391 36.031 22.672 1 96.56 87 ASN A O 1
ATOM 721 N N . GLY A 1 88 ? 9.164 34.156 21.766 1 95.94 88 GLY A N 1
ATOM 722 C CA . GLY A 1 88 ? 10.477 34.75 21.547 1 95.94 88 GLY A CA 1
ATOM 723 C C . GLY A 1 88 ? 10.453 35.938 20.594 1 95.94 88 GLY A C 1
ATOM 724 O O . GLY A 1 88 ? 11.094 36.938 20.859 1 95.94 88 GLY A O 1
ATOM 725 N N . LEU A 1 89 ? 9.711 35.781 19.578 1 96 89 LEU A N 1
ATOM 726 C CA . LEU A 1 89 ? 9.602 36.844 18.594 1 96 89 LEU A CA 1
ATOM 727 C C . LEU A 1 89 ? 8.836 38.062 19.156 1 96 89 LEU A C 1
ATOM 729 O O . LEU A 1 89 ? 9.211 39.219 18.906 1 96 89 LEU A O 1
ATOM 733 N N . ASN A 1 90 ? 7.805 37.75 19.906 1 95.69 90 ASN A N 1
ATOM 734 C CA . ASN A 1 90 ? 7.055 38.844 20.562 1 95.69 90 ASN A CA 1
ATOM 735 C C . ASN A 1 90 ? 7.934 39.625 21.516 1 95.69 90 ASN A C 1
ATOM 737 O O . ASN A 1 90 ? 7.836 40.875 21.562 1 95.69 90 ASN A O 1
ATOM 741 N N . GLN A 1 91 ? 8.773 38.969 22.219 1 94.19 91 GLN A N 1
ATOM 742 C CA . GLN A 1 91 ? 9.695 39.656 23.141 1 94.19 91 GLN A CA 1
ATOM 743 C C . GLN A 1 91 ? 10.703 40.5 22.375 1 94.19 91 GLN A C 1
ATOM 745 O O . GLN A 1 91 ? 10.961 41.656 22.75 1 94.19 91 GLN A O 1
ATOM 750 N N . LEU A 1 92 ? 11.133 39.969 21.344 1 91.06 92 LEU A N 1
ATOM 751 C CA . LEU A 1 92 ? 12.117 40.656 20.516 1 91.06 92 LEU A CA 1
ATOM 752 C C . LEU A 1 92 ? 11.516 41.906 19.891 1 91.06 92 LEU A C 1
ATOM 754 O O . LEU A 1 92 ? 12.164 42.969 19.828 1 91.06 92 LEU A O 1
ATOM 758 N N . LEU A 1 93 ? 10.289 41.875 19.516 1 92.31 93 LEU A N 1
ATOM 759 C CA . LEU A 1 93 ? 9.648 42.938 18.766 1 92.31 93 LEU A CA 1
ATOM 760 C C . LEU A 1 93 ? 8.805 43.812 19.688 1 92.31 93 LEU A C 1
ATOM 762 O O . LEU A 1 93 ? 8.156 44.75 19.234 1 92.31 93 LEU A O 1
ATOM 766 N N . CYS A 1 94 ? 8.789 43.5 20.953 1 90.69 94 CYS A N 1
ATOM 767 C CA . CYS A 1 94 ? 8.016 44.219 21.953 1 90.69 94 CYS A CA 1
ATOM 768 C C . CYS A 1 94 ? 6.539 44.25 21.578 1 90.69 94 CYS A C 1
ATOM 770 O O . CYS A 1 94 ? 5.91 45.312 21.625 1 90.69 94 CYS A O 1
ATOM 772 N N . GLU A 1 95 ? 6.117 43.156 21.141 1 91.5 95 GLU A N 1
ATOM 773 C CA . GLU A 1 95 ? 4.703 42.969 20.828 1 91.5 95 GLU A CA 1
ATOM 774 C C . GLU A 1 95 ? 3.998 42.156 21.906 1 91.5 95 GLU A C 1
ATOM 776 O O . GLU A 1 95 ? 4.637 41.375 22.625 1 91.5 95 GLU A O 1
ATOM 781 N N . PRO A 1 96 ? 2.711 42.312 21.922 1 92.62 96 PRO A N 1
ATOM 782 C CA . PRO A 1 96 ? 1.972 41.562 22.922 1 92.62 96 PRO A CA 1
ATOM 783 C C . PRO A 1 96 ? 1.923 40.062 22.609 1 92.62 96 PRO A C 1
ATOM 785 O O . PRO A 1 96 ? 2.057 39.688 21.453 1 92.62 96 PRO A O 1
ATOM 788 N N . SER A 1 97 ? 1.729 39.281 23.703 1 93.56 97 SER A N 1
ATOM 789 C CA . SER A 1 97 ? 1.645 37.844 23.547 1 93.56 97 SER A CA 1
ATOM 790 C C . SER A 1 97 ? 0.431 37.438 22.719 1 93.56 97 SER A C 1
ATOM 792 O O . SER A 1 97 ? -0.563 38.156 22.672 1 93.56 97 SER A O 1
ATOM 794 N N . PHE A 1 98 ? 0.562 36.312 22.109 1 95.31 98 PHE A N 1
ATOM 795 C CA . PHE A 1 98 ? -0.511 35.781 21.281 1 95.31 98 PHE A CA 1
ATOM 796 C C . PHE A 1 98 ? -1.674 35.312 22.141 1 95.31 98 PHE A C 1
ATOM 798 O O . PHE A 1 98 ? -1.474 34.562 23.109 1 95.31 98 PHE A O 1
ATOM 805 N N . ASP A 1 99 ? -2.811 35.781 21.75 1 94.81 99 ASP A N 1
ATOM 806 C CA . ASP A 1 99 ? -4.008 35.375 22.484 1 94.81 99 ASP A CA 1
ATOM 807 C C . ASP A 1 99 ? -4.523 34.031 22.016 1 94.81 99 ASP A C 1
ATOM 809 O O . ASP A 1 99 ? -5.059 33.906 20.906 1 94.81 99 ASP A O 1
ATOM 813 N N . GLU A 1 100 ? -4.434 33 22.922 1 95.06 100 GLU A N 1
ATOM 814 C CA . GLU A 1 100 ? -4.859 31.641 22.562 1 95.06 100 GLU A CA 1
ATOM 815 C C . GLU A 1 100 ? -6.27 31.359 23.078 1 95.06 100 GLU A C 1
ATOM 817 O O . GLU A 1 100 ? -6.797 30.266 22.875 1 95.06 100 GLU A O 1
ATOM 822 N N . SER A 1 101 ? -6.965 32.312 23.625 1 94.12 101 SER A N 1
ATOM 823 C CA . SER A 1 101 ? -8.234 32.094 24.312 1 94.12 101 SER A CA 1
ATOM 824 C C . SER A 1 101 ? -9.336 31.688 23.344 1 94.12 101 SER A C 1
ATOM 826 O O . SER A 1 101 ? -10.32 31.047 23.734 1 94.12 101 SER A O 1
ATOM 828 N N . ALA A 1 102 ? -9.156 31.953 22.078 1 93.81 102 ALA A N 1
ATOM 829 C CA . ALA A 1 102 ? -10.172 31.672 21.062 1 93.81 102 ALA A CA 1
ATOM 830 C C . ALA A 1 102 ? -10.062 30.234 20.578 1 93.81 102 ALA A C 1
ATOM 832 O O . ALA A 1 102 ? -10.906 29.766 19.812 1 93.81 102 ALA A O 1
ATOM 833 N N . TYR A 1 103 ? -9.031 29.531 21.062 1 95.12 103 TYR A N 1
ATOM 834 C CA . TYR A 1 103 ? -8.766 28.203 20.547 1 95.12 103 TYR A CA 1
ATOM 835 C C . TYR A 1 103 ? -8.773 27.156 21.656 1 95.12 103 TYR A C 1
ATOM 837 O O . TYR A 1 103 ? -8.367 27.453 22.781 1 95.12 103 TYR A O 1
ATOM 845 N N . LEU A 1 104 ? -9.227 26 21.328 1 94.31 104 LEU A N 1
ATOM 846 C CA . LEU A 1 104 ? -9.133 24.906 22.281 1 94.31 104 LEU A CA 1
ATOM 847 C C . LEU A 1 104 ? -7.688 24.438 22.422 1 94.31 104 LEU A C 1
ATOM 849 O O . LEU A 1 104 ? -6.957 24.344 21.438 1 94.31 104 LEU A O 1
ATOM 853 N N . PRO A 1 105 ? -7.367 24.188 23.672 1 92.75 105 PRO A N 1
ATOM 854 C CA . PRO A 1 105 ? -5.996 23.719 23.859 1 92.75 105 PRO A CA 1
ATOM 855 C C . PRO A 1 105 ? -5.707 22.422 23.125 1 92.75 105 PRO A C 1
ATOM 857 O O . PRO A 1 105 ? -6.551 21.516 23.109 1 92.75 105 PRO A O 1
ATOM 860 N N . GLY A 1 106 ? -4.57 22.391 22.531 1 93.06 106 GLY A N 1
ATOM 861 C CA . GLY A 1 106 ? -4.145 21.188 21.828 1 93.06 106 GLY A CA 1
ATOM 862 C C . GLY A 1 106 ? -4.871 20.969 20.516 1 93.06 106 GLY A C 1
ATOM 863 O O . GLY A 1 106 ? -4.758 19.906 19.906 1 93.06 106 GLY A O 1
ATOM 864 N N . SER A 1 107 ? -5.594 21.938 20.047 1 95.06 107 SER A N 1
ATOM 865 C CA . SER A 1 107 ? -6.395 21.781 18.844 1 95.06 107 SER A CA 1
ATOM 866 C C . SER A 1 107 ? -5.57 22.078 17.594 1 95.06 107 SER A C 1
ATOM 868 O O . SER A 1 107 ? -4.586 22.812 17.656 1 95.06 107 SER A O 1
ATOM 870 N N . VAL A 1 108 ? -6.031 21.5 16.484 1 96.19 108 VAL A N 1
ATOM 871 C CA . VAL A 1 108 ? -5.414 21.781 15.195 1 96.19 108 VAL A CA 1
ATOM 872 C C . VAL A 1 108 ? -5.562 23.266 14.859 1 96.19 108 VAL A C 1
ATOM 874 O O . VAL A 1 108 ? -4.652 23.875 14.289 1 96.19 108 VAL A O 1
ATOM 877 N N . SER A 1 109 ? -6.664 23.844 15.18 1 95.38 109 SER A N 1
ATOM 878 C CA . SER A 1 109 ? -6.902 25.266 14.914 1 95.38 109 SER A CA 1
ATOM 879 C C . SER A 1 109 ? -5.887 26.141 15.633 1 95.38 109 SER A C 1
ATOM 881 O O . SER A 1 109 ? -5.402 27.125 15.078 1 95.38 109 SER A O 1
ATOM 883 N N . LEU A 1 110 ? -5.57 25.812 16.859 1 96.81 110 LEU A N 1
ATOM 884 C CA . LEU A 1 110 ? -4.551 26.547 17.609 1 96.81 110 LEU A CA 1
ATOM 885 C C . LEU A 1 110 ? -3.193 26.438 16.922 1 96.81 110 LEU A C 1
ATOM 887 O O . LEU A 1 110 ? -2.484 27.438 16.781 1 96.81 110 LEU A O 1
ATOM 891 N N . LEU A 1 111 ? -2.875 25.188 16.547 1 97.19 111 LEU A N 1
ATOM 892 C CA . LEU A 1 111 ? -1.616 24.953 15.844 1 97.19 111 LEU A CA 1
ATOM 893 C C . LEU A 1 111 ? -1.519 25.844 14.602 1 97.19 111 LEU A C 1
ATOM 895 O O . LEU A 1 111 ? -0.501 26.5 14.383 1 97.19 111 LEU A O 1
ATOM 899 N N . GLU A 1 112 ? -2.541 25.891 13.852 1 96.44 112 GLU A N 1
ATOM 900 C CA . GLU A 1 112 ? -2.545 26.703 12.633 1 96.44 112 GLU A CA 1
ATOM 901 C C . GLU A 1 112 ? -2.402 28.188 12.945 1 96.44 112 GLU A C 1
ATOM 903 O O . GLU A 1 112 ? -1.666 28.906 12.266 1 96.44 112 GLU A O 1
ATOM 908 N N . ALA A 1 113 ? -3.092 28.625 13.891 1 97.19 113 ALA A N 1
ATOM 909 C CA . ALA A 1 113 ? -3.027 30.031 14.289 1 97.19 113 ALA A CA 1
ATOM 910 C C . ALA A 1 113 ? -1.618 30.422 14.727 1 97.19 113 ALA A C 1
ATOM 912 O O . ALA A 1 113 ? -1.11 31.484 14.359 1 97.19 113 ALA A O 1
ATOM 913 N N . LEU A 1 114 ? -1.036 29.562 15.508 1 97.38 114 LEU A N 1
ATOM 914 C CA . LEU A 1 114 ? 0.323 29.812 15.977 1 97.38 114 LEU A CA 1
ATOM 915 C C . LEU A 1 114 ? 1.304 29.844 14.805 1 97.38 114 LEU A C 1
ATOM 917 O O . LEU A 1 114 ? 2.217 30.672 14.773 1 97.38 114 LEU A O 1
ATOM 921 N N . ASN A 1 115 ? 1.103 28.906 13.961 1 97.38 115 ASN A N 1
ATOM 922 C CA . ASN A 1 115 ? 1.941 28.859 12.766 1 97.38 115 ASN A CA 1
ATOM 923 C C . ASN A 1 115 ? 1.826 30.156 11.953 1 97.38 115 ASN A C 1
ATOM 925 O O . ASN A 1 115 ? 2.838 30.719 11.531 1 97.38 115 ASN A O 1
ATOM 929 N N . VAL A 1 116 ? 0.659 30.641 11.68 1 97.56 116 VAL A N 1
ATOM 930 C CA . VAL A 1 116 ? 0.413 31.859 10.93 1 97.56 116 VAL A CA 1
ATOM 931 C C . VAL A 1 116 ? 1.058 33.062 11.648 1 97.56 116 VAL A C 1
ATOM 933 O O . VAL A 1 116 ? 1.721 33.875 11.023 1 97.56 116 VAL A O 1
ATOM 936 N N . GLU A 1 117 ? 0.863 33.062 12.984 1 97.5 117 GLU A N 1
ATOM 937 C CA . GLU A 1 117 ? 1.447 34.156 13.789 1 97.5 117 GLU A CA 1
ATOM 938 C C . GLU A 1 117 ? 2.971 34.125 13.734 1 97.5 117 GLU A C 1
ATOM 940 O O . GLU A 1 117 ? 3.617 35.156 13.609 1 97.5 117 GLU A O 1
ATOM 945 N N . CYS A 1 118 ? 3.502 32.969 13.773 1 97.62 118 CYS A N 1
ATOM 946 C CA . CYS A 1 118 ? 4.949 32.812 13.695 1 97.62 118 CYS A CA 1
ATOM 947 C C . CYS A 1 118 ? 5.48 33.344 12.367 1 97.62 118 CYS A C 1
ATOM 949 O O . CYS A 1 118 ? 6.469 34.094 12.352 1 97.62 118 CYS A O 1
ATOM 951 N N . LYS A 1 119 ? 4.82 33 11.383 1 97.5 119 LYS A N 1
ATOM 952 C CA . LYS A 1 119 ? 5.227 33.469 10.055 1 97.5 119 LYS A CA 1
ATOM 953 C C . LYS A 1 119 ? 5.113 35 9.953 1 97.5 119 LYS A C 1
ATOM 955 O O . LYS A 1 119 ? 6 35.656 9.406 1 97.5 119 LYS A O 1
ATOM 960 N N . ARG A 1 120 ? 4.051 35.531 10.375 1 96.94 120 ARG A N 1
ATOM 961 C CA . ARG A 1 120 ? 3.838 37 10.367 1 96.94 120 ARG A CA 1
ATOM 962 C C . ARG A 1 120 ? 4.953 37.719 11.117 1 96.94 120 ARG A C 1
ATOM 964 O O . ARG A 1 120 ? 5.531 38.656 10.602 1 96.94 120 ARG A O 1
ATOM 971 N N . LEU A 1 121 ? 5.266 37.25 12.336 1 96.38 121 LEU A N 1
ATOM 972 C CA . LEU A 1 121 ? 6.273 37.875 13.18 1 96.38 121 LEU A CA 1
ATOM 973 C C . LEU A 1 121 ? 7.664 37.75 12.57 1 96.38 121 LEU A C 1
ATOM 975 O O . LEU A 1 121 ? 8.477 38.656 12.648 1 96.38 121 LEU A O 1
ATOM 979 N N . THR A 1 122 ? 7.941 36.562 11.992 1 96.06 122 THR A N 1
ATOM 980 C CA . THR A 1 122 ? 9.227 36.344 11.336 1 96.06 122 THR A CA 1
ATOM 981 C C . THR A 1 122 ? 9.414 37.312 10.18 1 96.06 122 THR A C 1
ATOM 983 O O . THR A 1 122 ? 10.492 37.875 10.008 1 96.06 122 THR A O 1
ATOM 986 N N . LYS A 1 123 ? 8.398 37.5 9.438 1 96.5 123 LYS A N 1
ATOM 987 C CA . LYS A 1 123 ? 8.453 38.438 8.336 1 96.5 123 LYS A CA 1
ATOM 988 C C . LYS A 1 123 ? 8.719 39.844 8.844 1 96.5 123 LYS A C 1
ATOM 990 O O . LYS A 1 123 ? 9.516 40.594 8.25 1 96.5 123 LYS A O 1
ATOM 995 N N . ARG A 1 124 ? 8.07 40.219 9.875 1 94.31 124 ARG A N 1
ATOM 996 C CA . ARG A 1 124 ? 8.266 41.531 10.477 1 94.31 124 ARG A CA 1
ATOM 997 C C . ARG A 1 124 ? 9.703 41.719 10.961 1 94.31 124 ARG A C 1
ATOM 999 O O . ARG A 1 124 ? 10.305 42.781 10.75 1 94.31 124 ARG A O 1
ATOM 1006 N N . ARG A 1 125 ? 10.156 40.719 11.633 1 94.69 125 ARG A N 1
ATOM 1007 C CA . ARG A 1 125 ? 11.547 40.719 12.086 1 94.69 125 ARG A CA 1
ATOM 1008 C C . ARG A 1 125 ? 12.508 40.906 10.914 1 94.69 125 ARG A C 1
ATOM 1010 O O . ARG A 1 125 ? 13.398 41.75 10.961 1 94.69 125 ARG A O 1
ATOM 1017 N N . ASP A 1 126 ? 12.297 40.156 9.922 1 93.31 126 ASP A N 1
ATOM 1018 C CA . ASP A 1 126 ? 13.18 40.188 8.758 1 93.31 126 ASP A CA 1
ATOM 1019 C C . ASP A 1 126 ? 13.117 41.562 8.062 1 93.31 126 ASP A C 1
ATOM 1021 O O . ASP A 1 126 ? 14.133 42.062 7.598 1 93.31 126 ASP A O 1
ATOM 1025 N N . GLN A 1 127 ? 11.969 42.125 7.941 1 91.81 127 GLN A N 1
ATOM 1026 C CA . GLN A 1 127 ? 11.805 43.438 7.367 1 91.81 127 GLN A CA 1
ATOM 1027 C C . GLN A 1 127 ? 12.539 44.5 8.203 1 91.81 127 GLN A C 1
ATOM 1029 O O . GLN A 1 127 ? 13.18 45.406 7.652 1 91.81 127 GLN A O 1
ATOM 1034 N N . GLY A 1 128 ? 12.352 44.406 9.547 1 89.19 128 GLY A N 1
ATOM 1035 C CA . GLY A 1 128 ? 13.086 45.281 10.43 1 89.19 128 GLY A CA 1
ATOM 1036 C C . GLY A 1 128 ? 14.594 45.188 10.273 1 89.19 128 GLY A C 1
ATOM 1037 O O . GLY A 1 128 ? 15.289 46.219 10.234 1 89.19 128 GLY A O 1
ATOM 1038 N N . PHE A 1 129 ? 15 44 10.078 1 86.94 129 PHE A N 1
ATOM 1039 C CA . PHE A 1 129 ? 16.422 43.75 9.898 1 86.94 129 PHE A CA 1
ATOM 1040 C C . PHE A 1 129 ? 16.906 44.344 8.578 1 86.94 129 PHE A C 1
ATOM 1042 O O . PHE A 1 129 ? 18 44.906 8.5 1 86.94 129 PHE A O 1
ATOM 1049 N N . LYS A 1 130 ? 16.156 44.188 7.605 1 88.94 130 LYS A N 1
ATOM 1050 C CA . LYS A 1 130 ? 16.516 44.719 6.297 1 88.94 130 LYS A CA 1
ATOM 1051 C C . LYS A 1 130 ? 16.625 46.25 6.34 1 88.94 130 LYS A C 1
ATOM 1053 O O . LYS A 1 130 ? 17.578 46.844 5.816 1 88.94 130 LYS A O 1
ATOM 1058 N N . VAL A 1 131 ? 15.719 46.875 6.953 1 86.62 131 VAL A N 1
ATOM 1059 C CA . VAL A 1 131 ? 15.711 48.344 7.07 1 86.62 131 VAL A CA 1
ATOM 1060 C C . VAL A 1 131 ? 16.922 48.812 7.879 1 86.62 131 VAL A C 1
ATOM 1062 O O . VAL A 1 131 ? 17.594 49.75 7.5 1 86.62 131 VAL A O 1
ATOM 1065 N N . GLN A 1 132 ? 17.156 48.156 8.984 1 85.19 132 GLN A N 1
ATOM 1066 C CA . GLN A 1 132 ? 18.297 48.5 9.836 1 85.19 132 GLN A CA 1
ATOM 1067 C C . GLN A 1 132 ? 19.609 48.375 9.078 1 85.19 132 GLN A C 1
ATOM 1069 O O . GLN A 1 132 ? 20.484 49.25 9.203 1 85.19 132 GLN A O 1
ATOM 1074 N N . LYS A 1 133 ? 19.625 47.344 8.367 1 87.69 133 LYS A N 1
ATOM 1075 C CA . LYS A 1 133 ? 20.828 47.156 7.566 1 87.69 133 LYS A CA 1
ATOM 1076 C C . LYS A 1 133 ? 21.016 48.281 6.543 1 87.69 133 LYS A C 1
ATOM 1078 O O . LYS A 1 133 ? 22.109 48.781 6.371 1 87.69 133 LYS A O 1
ATOM 1083 N N . GLU A 1 134 ? 20.031 48.625 5.906 1 88.38 134 GLU A N 1
ATOM 1084 C CA . GLU A 1 134 ? 20.078 49.688 4.918 1 88.38 134 GLU A CA 1
ATOM 1085 C C . GLU A 1 134 ? 20.453 51.031 5.566 1 88.38 134 GLU A C 1
ATOM 1087 O O . GLU A 1 134 ? 21.25 51.781 5.008 1 88.38 134 GLU A O 1
ATOM 1092 N N . LEU A 1 135 ? 19.891 51.312 6.695 1 87.12 135 LEU A N 1
ATOM 1093 C CA . LEU A 1 135 ? 20.219 52.531 7.43 1 87.12 135 LEU A CA 1
ATOM 1094 C C . LEU A 1 135 ? 21.688 52.562 7.844 1 87.12 135 LEU A C 1
ATOM 1096 O O . LEU A 1 135 ? 22.344 53.625 7.762 1 87.12 135 LEU A O 1
ATOM 1100 N N . PHE A 1 136 ? 22.078 51.406 8.227 1 85.19 136 PHE A N 1
ATOM 1101 C CA . PHE A 1 136 ? 23.469 51.312 8.625 1 85.19 136 PHE A CA 1
ATOM 1102 C C . PHE A 1 136 ? 24.391 51.531 7.43 1 85.19 136 PHE A C 1
ATOM 1104 O O . PHE A 1 136 ? 25.406 52.219 7.543 1 85.19 136 PHE A O 1
ATOM 1111 N N . ASP A 1 137 ? 24.078 50.969 6.379 1 87 137 ASP A N 1
ATOM 1112 C CA . ASP A 1 137 ? 24.859 51.156 5.16 1 87 137 ASP A CA 1
ATOM 1113 C C . ASP A 1 137 ? 24.922 52.625 4.773 1 87 137 ASP A C 1
ATOM 1115 O O . ASP A 1 137 ? 25.984 53.125 4.387 1 87 137 ASP A O 1
ATOM 1119 N N . THR A 1 138 ? 23.906 53.344 4.895 1 88.25 138 THR A N 1
ATOM 1120 C CA . THR A 1 138 ? 23.828 54.75 4.59 1 88.25 138 THR A CA 1
ATOM 1121 C C . THR A 1 138 ? 24.672 55.562 5.574 1 88.25 138 THR A C 1
ATOM 1123 O O . THR A 1 138 ? 25.359 56.5 5.18 1 88.25 138 THR A O 1
ATOM 1126 N N . TYR A 1 139 ? 24.578 55.094 6.82 1 85 139 TYR A N 1
ATOM 1127 C CA . TYR A 1 139 ? 25.375 55.75 7.871 1 85 139 TYR A CA 1
ATOM 1128 C C . TYR A 1 139 ? 26.859 55.562 7.613 1 85 139 TYR A C 1
ATOM 1130 O O . TYR A 1 139 ? 27.625 56.531 7.711 1 85 139 TYR A O 1
ATOM 1138 N N . GLU A 1 140 ? 27.188 54.406 7.266 1 87.88 140 GLU A N 1
ATOM 1139 C CA . GLU A 1 140 ? 28.594 54.125 6.969 1 87.88 140 GLU A CA 1
ATOM 1140 C C . GLU A 1 140 ? 29.078 54.969 5.789 1 87.88 140 GLU A C 1
ATOM 1142 O O . GLU A 1 140 ? 30.203 55.469 5.801 1 87.88 140 GLU A O 1
ATOM 1147 N N . LEU A 1 141 ? 28.281 55.156 4.848 1 90.19 141 LEU A N 1
ATOM 1148 C CA . LEU A 1 141 ? 28.625 55.938 3.668 1 90.19 141 LEU A CA 1
ATOM 1149 C C . LEU A 1 141 ? 28.781 57.406 4.023 1 90.19 141 LEU A C 1
ATOM 1151 O O . LEU A 1 141 ? 29.703 58.094 3.541 1 90.19 141 LEU A O 1
ATOM 1155 N N . ALA A 1 142 ? 27.922 57.969 4.82 1 91 142 ALA A N 1
ATOM 1156 C CA . ALA A 1 142 ? 28 59.344 5.273 1 91 142 ALA A CA 1
ATOM 1157 C C . ALA A 1 142 ? 29.266 59.594 6.07 1 91 142 ALA A C 1
ATOM 1159 O O . ALA A 1 142 ? 29.906 60.656 5.906 1 91 142 ALA A O 1
ATOM 1160 N N . CYS A 1 143 ? 29.578 58.594 6.848 1 88.81 143 CYS A N 1
ATOM 1161 C CA . CYS A 1 143 ? 30.812 58.719 7.621 1 88.81 143 CYS A CA 1
ATOM 1162 C C . CYS A 1 143 ? 32.031 58.75 6.707 1 88.81 143 CYS A C 1
ATOM 1164 O O . CYS A 1 143 ? 32.938 59.531 6.898 1 88.81 143 CYS A O 1
ATOM 1166 N N . LYS A 1 144 ? 31.984 57.875 5.777 1 90.25 144 LYS A N 1
ATOM 1167 C CA . LYS A 1 144 ? 33.094 57.844 4.816 1 90.25 144 LYS A CA 1
ATOM 1168 C C . LYS A 1 144 ? 33.219 59.188 4.09 1 90.25 144 LYS A C 1
ATOM 1170 O O . LYS A 1 144 ? 34.344 59.688 3.904 1 90.25 144 LYS A O 1
ATOM 1175 N N . ARG A 1 145 ? 32.188 59.844 3.828 1 92 145 ARG A N 1
ATOM 1176 C CA . ARG A 1 145 ? 32.188 61.125 3.111 1 92 145 ARG A CA 1
ATOM 1177 C C . ARG A 1 145 ? 32.719 62.25 4 1 92 145 ARG A C 1
ATOM 1179 O O . ARG A 1 145 ? 33.344 63.188 3.518 1 92 145 ARG A O 1
ATOM 1186 N N . LEU A 1 146 ? 32.5 62.156 5.176 1 91.25 146 LEU A N 1
ATOM 1187 C CA . LEU A 1 146 ? 32.906 63.219 6.129 1 91.25 146 LEU A CA 1
ATOM 1188 C C . LEU A 1 146 ? 34.281 62.906 6.719 1 91.25 146 LEU A C 1
ATOM 1190 O O . LEU A 1 146 ? 34.844 63.75 7.438 1 91.25 146 LEU A O 1
ATOM 1194 N N . GLY A 1 147 ? 34.75 61.781 6.422 1 88.44 147 GLY A N 1
ATOM 1195 C CA . GLY A 1 147 ? 36.062 61.375 6.961 1 88.44 147 GLY A CA 1
ATOM 1196 C C . GLY A 1 147 ? 36 60.938 8.406 1 88.44 147 GLY A C 1
ATOM 1197 O O . GLY A 1 147 ? 36.938 61.125 9.164 1 88.44 147 GLY A O 1
ATOM 1198 N N . GLU A 1 148 ? 34.875 60.531 8.812 1 85.5 148 GLU A N 1
ATOM 1199 C CA . GLU A 1 148 ? 34.656 60.125 10.188 1 85.5 148 GLU A CA 1
ATOM 1200 C C . GLU A 1 148 ? 34.5 58.594 10.281 1 85.5 148 GLU A C 1
ATOM 1202 O O . GLU A 1 148 ? 34.156 57.938 9.297 1 85.5 148 GLU A O 1
ATOM 1207 N N . GLN A 1 149 ? 34.969 58 11.383 1 81.81 149 GLN A N 1
ATOM 1208 C CA . GLN A 1 149 ? 34.781 56.594 11.625 1 81.81 149 GLN A CA 1
ATOM 1209 C C . GLN A 1 149 ? 33.375 56.312 12.211 1 81.81 149 GLN A C 1
ATOM 1211 O O . GLN A 1 149 ? 32.938 57 13.125 1 81.81 149 GLN A O 1
ATOM 1216 N N . PRO A 1 150 ? 32.656 55.562 11.445 1 77.12 150 PRO A N 1
ATOM 1217 C CA . PRO A 1 150 ? 31.328 55.25 11.984 1 77.12 150 PRO A CA 1
ATOM 1218 C C . PRO A 1 150 ? 31.391 54.719 13.422 1 77.12 150 PRO A C 1
ATOM 1220 O O . PRO A 1 150 ? 32.312 54 13.781 1 77.12 150 PRO A O 1
ATOM 1223 N N . GLU A 1 151 ? 30.609 55.438 14.375 1 71.31 151 GLU A N 1
ATOM 1224 C CA . GLU A 1 151 ? 30.547 54.938 15.75 1 71.31 151 GLU A CA 1
ATOM 1225 C C . GLU A 1 151 ? 29.828 53.625 15.828 1 71.31 151 GLU A C 1
ATOM 1227 O O . GLU A 1 151 ? 28.938 53.344 15.016 1 71.31 151 GLU A O 1
ATOM 1232 N N . ASN A 1 152 ? 30.438 52.719 16.547 1 62.12 152 ASN A N 1
ATOM 1233 C CA . ASN A 1 152 ? 29.781 51.438 16.766 1 62.12 152 ASN A CA 1
ATOM 1234 C C . ASN A 1 152 ? 28.344 51.625 17.25 1 62.12 152 ASN A C 1
ATOM 1236 O O . ASN A 1 152 ? 28.109 52.281 18.266 1 62.12 152 ASN A O 1
ATOM 1240 N N . VAL A 1 153 ? 27.438 51.969 16.406 1 57 153 VAL A N 1
ATOM 1241 C CA . VAL A 1 153 ? 26.047 52.062 16.812 1 57 153 VAL A CA 1
ATOM 1242 C C . VAL A 1 153 ? 25.609 50.812 17.547 1 57 153 VAL A C 1
ATOM 1244 O O . VAL A 1 153 ? 25.703 49.719 17 1 57 153 VAL A O 1
ATOM 1247 N N . ASP A 1 154 ? 25.5 50.719 18.781 1 51.91 154 ASP A N 1
ATOM 1248 C CA . ASP A 1 154 ? 25 49.688 19.672 1 51.91 154 ASP A CA 1
ATOM 1249 C C . ASP A 1 154 ? 23.641 49.188 19.219 1 51.91 154 ASP A C 1
ATOM 1251 O O . ASP A 1 154 ? 22.75 49.969 18.875 1 51.91 154 ASP A O 1
ATOM 1255 N N . GLY A 1 155 ? 23.297 47.812 18.953 1 52.31 155 GLY A N 1
ATOM 1256 C CA . GLY A 1 155 ? 22.062 47.156 18.531 1 52.31 155 GLY A CA 1
ATOM 1257 C C . GLY A 1 155 ? 22.047 46.781 17.062 1 52.31 155 GLY A C 1
ATOM 1258 O O . GLY A 1 155 ? 21.172 46.062 16.609 1 52.31 155 GLY A O 1
ATOM 1259 N N . LEU A 1 156 ? 22.656 47.594 16.203 1 52.09 156 LEU A N 1
ATOM 1260 C CA . LEU A 1 156 ? 22.734 47.25 14.781 1 52.09 156 LEU A CA 1
ATOM 1261 C C . LEU A 1 156 ? 23.594 46 14.57 1 52.09 156 LEU A C 1
ATOM 1263 O O . LEU A 1 156 ? 23.297 45.188 13.695 1 52.09 156 LEU A O 1
ATOM 1267 N N . ASN A 1 157 ? 24.719 45.969 15.109 1 45.66 157 ASN A N 1
ATOM 1268 C CA . ASN A 1 157 ? 25.578 44.812 14.93 1 45.66 157 ASN A CA 1
ATOM 1269 C C . ASN A 1 157 ? 24.953 43.562 15.523 1 45.66 157 ASN A C 1
ATOM 1271 O O . ASN A 1 157 ? 25.141 42.469 14.992 1 45.66 157 ASN A O 1
ATOM 1275 N N . GLU A 1 158 ? 24.453 43.469 16.734 1 48.47 158 GLU A N 1
ATOM 1276 C CA . GLU A 1 158 ? 23.969 42.281 17.422 1 48.47 158 GLU A CA 1
ATOM 1277 C C . GLU A 1 158 ? 22.656 41.781 16.812 1 48.47 158 GLU A C 1
ATOM 1279 O O . GLU A 1 158 ? 22.328 40.594 16.922 1 48.47 158 GLU A O 1
ATOM 1284 N N . ARG A 1 159 ? 21.562 42.469 16.422 1 46.16 159 ARG A N 1
ATOM 1285 C CA . ARG A 1 159 ? 20.219 42.125 15.953 1 46.16 159 ARG A CA 1
ATOM 1286 C C . ARG A 1 159 ? 20.25 41.719 14.492 1 46.16 159 ARG A C 1
ATOM 1288 O O . ARG A 1 159 ? 19.219 41.281 13.961 1 46.16 159 ARG A O 1
ATOM 1295 N N . VAL A 1 160 ? 21.094 42.094 13.68 1 41.78 160 VAL A N 1
ATOM 1296 C CA . VAL A 1 160 ? 21.344 41.344 12.445 1 41.78 160 VAL A CA 1
ATOM 1297 C C . VAL A 1 160 ? 21.906 39.969 12.773 1 41.78 160 VAL A C 1
ATOM 1299 O O . VAL A 1 160 ? 23.062 39.688 12.5 1 41.78 160 VAL A O 1
ATOM 1302 N N . CYS A 1 161 ? 21.828 39.5 13.977 1 36.31 161 CYS A N 1
ATOM 1303 C CA . CYS A 1 161 ? 22.406 38.219 14.266 1 36.31 161 CYS A CA 1
ATOM 1304 C C . CYS A 1 161 ? 21.906 37.156 13.289 1 36.31 161 CYS A C 1
ATOM 1306 O O . CYS A 1 161 ? 20.703 37.062 13.039 1 36.31 161 CYS A O 1
ATOM 1308 N N . PHE A 1 162 ? 22.719 36.562 12.445 1 34 162 PHE A N 1
ATOM 1309 C CA . PHE A 1 162 ? 22.766 35.375 11.625 1 34 162 PHE A CA 1
ATOM 1310 C C . PHE A 1 162 ? 22.031 34.219 12.297 1 34 162 PHE A C 1
ATOM 1312 O O . PHE A 1 162 ? 22.484 33.688 13.312 1 34 162 PHE A O 1
ATOM 1319 N N . LEU A 1 163 ? 20.703 34.188 12.625 1 29.03 163 LEU A N 1
ATOM 1320 C CA . LEU A 1 163 ? 20.25 32.812 12.656 1 29.03 163 LEU A CA 1
ATOM 1321 C C . LEU A 1 163 ? 20.578 32.094 11.352 1 29.03 163 LEU A C 1
ATOM 1323 O O . LEU A 1 163 ? 20.438 32.688 10.273 1 29.03 163 LEU A O 1
ATOM 1327 N N . MET B 1 1 ? -24.422 -26.297 -18.078 1 27.7 1 MET B N 1
ATOM 1328 C CA . MET B 1 1 ? -25.188 -26.297 -16.844 1 27.7 1 MET B CA 1
ATOM 1329 C C . MET B 1 1 ? -24.266 -26.453 -15.633 1 27.7 1 MET B C 1
ATOM 1331 O O . MET B 1 1 ? -24.625 -27.094 -14.648 1 27.7 1 MET B O 1
ATOM 1335 N N . PHE B 1 2 ? -22.875 -26.484 -15.633 1 35.12 2 PHE B N 1
ATOM 1336 C CA . PHE B 1 2 ? -21.672 -26.547 -14.805 1 35.12 2 PHE B CA 1
ATOM 1337 C C . PHE B 1 2 ? -21.781 -25.609 -13.609 1 35.12 2 PHE B C 1
ATOM 1339 O O . PHE B 1 2 ? -21.734 -24.391 -13.766 1 35.12 2 PHE B O 1
ATOM 1346 N N . ASN B 1 3 ? -22.531 -25.953 -12.438 1 36.31 3 ASN B N 1
ATOM 1347 C CA . ASN B 1 3 ? -23.391 -25.594 -11.312 1 36.31 3 ASN B CA 1
ATOM 1348 C C . ASN B 1 3 ? -22.672 -24.656 -10.344 1 36.31 3 ASN B C 1
ATOM 1350 O O . ASN B 1 3 ? -21.438 -24.625 -10.297 1 36.31 3 ASN B O 1
ATOM 1354 N N . SER B 1 4 ? -23.344 -23.578 -9.547 1 41.69 4 SER B N 1
ATOM 1355 C CA . SER B 1 4 ? -23.719 -22.672 -8.477 1 41.69 4 SER B CA 1
ATOM 1356 C C . SER B 1 4 ? -23.25 -23.188 -7.117 1 41.69 4 SER B C 1
ATOM 1358 O O . SER B 1 4 ? -23.625 -22.641 -6.078 1 41.69 4 SER B O 1
ATOM 1360 N N . ASN B 1 5 ? -22.969 -24.516 -6.984 1 44.88 5 ASN B N 1
ATOM 1361 C CA . ASN B 1 5 ? -22.859 -25.172 -5.688 1 44.88 5 ASN B CA 1
ATOM 1362 C C . ASN B 1 5 ? -21.578 -24.766 -4.957 1 44.88 5 ASN B C 1
ATOM 1364 O O . ASN B 1 5 ? -20.562 -25.453 -5.051 1 44.88 5 ASN B O 1
ATOM 1368 N N . MET B 1 6 ? -21.125 -23.641 -5.172 1 57.06 6 MET B N 1
ATOM 1369 C CA . MET B 1 6 ? -20.109 -23.375 -4.16 1 57.06 6 MET B CA 1
ATOM 1370 C C . MET B 1 6 ? -20.469 -24.031 -2.834 1 57.06 6 MET B C 1
ATOM 1372 O O . MET B 1 6 ? -21.578 -23.844 -2.322 1 57.06 6 MET B O 1
ATOM 1376 N N . ASP B 1 7 ? -19.797 -25.094 -2.586 1 68.69 7 ASP B N 1
ATOM 1377 C CA . ASP B 1 7 ? -20.031 -25.812 -1.34 1 68.69 7 ASP B CA 1
ATOM 1378 C C . ASP B 1 7 ? -20.219 -24.844 -0.172 1 68.69 7 ASP B C 1
ATOM 1380 O O . ASP B 1 7 ? -19.703 -23.734 -0.198 1 68.69 7 ASP B O 1
ATOM 1384 N N . THR B 1 8 ? -21.328 -25.047 0.539 1 74.94 8 THR B N 1
ATOM 1385 C CA . THR B 1 8 ? -21.719 -24.281 1.722 1 74.94 8 THR B CA 1
ATOM 1386 C C . THR B 1 8 ? -20.484 -23.797 2.48 1 74.94 8 THR B C 1
ATOM 1388 O O . THR B 1 8 ? -20.469 -22.688 2.99 1 74.94 8 THR B O 1
ATOM 1391 N N . ASN B 1 9 ? -19.484 -24.672 2.445 1 77.56 9 ASN B N 1
ATOM 1392 C CA . ASN B 1 9 ? -18.281 -24.312 3.176 1 77.56 9 ASN B CA 1
ATOM 1393 C C . ASN B 1 9 ? -17.516 -23.203 2.48 1 77.56 9 ASN B C 1
ATOM 1395 O O . ASN B 1 9 ? -16.969 -22.312 3.141 1 77.56 9 ASN B O 1
ATOM 1399 N N . THR B 1 10 ? -17.531 -23.266 1.114 1 82.81 10 THR B N 1
ATOM 1400 C CA . THR B 1 10 ? -16.844 -22.25 0.339 1 82.81 10 THR B CA 1
ATOM 1401 C C . THR B 1 10 ? -17.531 -20.891 0.493 1 82.81 10 THR B C 1
ATOM 1403 O O . THR B 1 10 ? -16.875 -19.875 0.688 1 82.81 10 THR B O 1
ATOM 1406 N N . THR B 1 11 ? -18.828 -20.969 0.363 1 85.81 11 THR B N 1
ATOM 1407 C CA . THR B 1 11 ? -19.609 -19.734 0.492 1 85.81 11 THR B CA 1
ATOM 1408 C C . THR B 1 11 ? -19.422 -19.125 1.877 1 85.81 11 THR B C 1
ATOM 1410 O O . THR B 1 11 ? -19.297 -17.906 2.01 1 85.81 11 THR B O 1
ATOM 1413 N N . ASN B 1 12 ? -19.344 -19.984 2.861 1 87.81 12 ASN B N 1
ATOM 1414 C CA . ASN B 1 12 ? -19.156 -19.5 4.227 1 87.81 12 ASN B CA 1
ATOM 1415 C C . ASN B 1 12 ? -17.797 -18.844 4.418 1 87.81 12 ASN B C 1
ATOM 1417 O O . ASN B 1 12 ? -17.688 -17.828 5.102 1 87.81 12 ASN B O 1
ATOM 1421 N N . SER B 1 13 ? -16.766 -19.422 3.814 1 90.25 13 SER B N 1
ATOM 1422 C CA . SER B 1 13 ? -15.406 -18.891 3.947 1 90.25 13 SER B CA 1
ATOM 1423 C C . SER B 1 13 ? -15.289 -17.531 3.273 1 90.25 13 SER B C 1
ATOM 1425 O O . SER B 1 13 ? -14.672 -16.609 3.818 1 90.25 13 SER B O 1
ATOM 1427 N N . MET B 1 14 ? -15.969 -17.406 2.139 1 92.69 14 MET B N 1
ATOM 1428 C CA . MET B 1 14 ? -15.961 -16.141 1.413 1 92.69 14 MET B CA 1
ATOM 1429 C C . MET B 1 14 ? -16.703 -15.062 2.199 1 92.69 14 MET B C 1
ATOM 1431 O O . MET B 1 14 ? -16.203 -13.938 2.332 1 92.69 14 MET B O 1
ATOM 1435 N N . GLU B 1 15 ? -17.875 -15.438 2.707 1 94 15 GLU B N 1
ATOM 1436 C CA . GLU B 1 15 ? -18.672 -14.5 3.48 1 94 15 GLU B CA 1
ATOM 1437 C C . GLU B 1 15 ? -17.953 -14.078 4.758 1 94 15 GLU B C 1
ATOM 1439 O O . GLU B 1 15 ? -18.016 -12.914 5.164 1 94 15 GLU B O 1
ATOM 1444 N N . GLN B 1 16 ? -17.266 -15.023 5.328 1 94.62 16 GLN B N 1
ATOM 1445 C CA . GLN B 1 16 ? -16.469 -14.711 6.52 1 94.62 16 GLN B CA 1
ATOM 1446 C C . GLN B 1 16 ? -15.375 -13.695 6.207 1 94.62 16 GLN B C 1
ATOM 1448 O O . GLN B 1 16 ? -15.102 -12.805 7.004 1 94.62 16 GLN B O 1
ATOM 1453 N N . THR B 1 17 ? -14.727 -13.82 5.078 1 96.12 17 THR B N 1
ATOM 1454 C CA . THR B 1 17 ? -13.688 -12.891 4.66 1 96.12 17 THR B CA 1
ATOM 1455 C C . THR B 1 17 ? -14.266 -11.484 4.473 1 96.12 17 THR B C 1
ATOM 1457 O O . THR B 1 17 ? -13.703 -10.508 4.957 1 96.12 17 THR B O 1
ATOM 1460 N N . LYS B 1 18 ? -15.391 -11.43 3.781 1 96.75 18 LYS B N 1
ATOM 1461 C CA . LYS B 1 18 ? -16.062 -10.156 3.541 1 96.75 18 LYS B CA 1
ATOM 1462 C C . LYS B 1 18 ? -16.453 -9.484 4.855 1 96.75 18 LYS B C 1
ATOM 1464 O O . LYS B 1 18 ? -16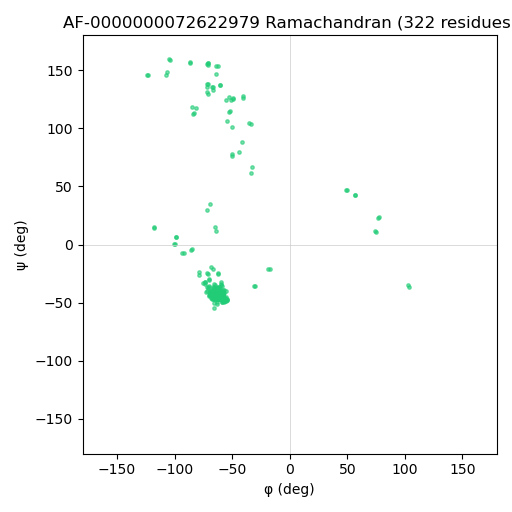.188 -8.305 5.066 1 96.75 18 LYS B O 1
ATOM 1469 N N . ASN B 1 19 ? -17.031 -10.25 5.746 1 96.5 19 ASN B N 1
ATOM 1470 C CA . ASN B 1 19 ? -17.516 -9.711 7.016 1 96.5 19 ASN B CA 1
ATOM 1471 C C . ASN B 1 19 ? -16.359 -9.258 7.902 1 96.5 19 ASN B C 1
ATOM 1473 O O . ASN B 1 19 ? -16.438 -8.195 8.531 1 96.5 19 ASN B O 1
ATOM 1477 N N . SER B 1 20 ? -15.336 -10.094 7.949 1 96.94 20 SER B N 1
ATOM 1478 C CA . SER B 1 20 ? -14.172 -9.734 8.758 1 96.94 20 SER B CA 1
ATOM 1479 C C . SER B 1 20 ? -13.539 -8.438 8.266 1 96.94 20 SER B C 1
ATOM 1481 O O . SER B 1 20 ? -13.172 -7.578 9.07 1 96.94 20 SER B O 1
ATOM 1483 N N . ALA B 1 21 ? -13.43 -8.297 6.992 1 96.5 21 ALA B N 1
ATOM 1484 C CA . ALA B 1 21 ? -12.836 -7.086 6.426 1 96.5 21 ALA B CA 1
ATOM 1485 C C . ALA B 1 21 ? -13.695 -5.859 6.73 1 96.5 21 ALA B C 1
ATOM 1487 O O . ALA B 1 21 ? -13.172 -4.793 7.051 1 96.5 21 ALA B O 1
ATOM 1488 N N . SER B 1 22 ? -15.008 -6.035 6.582 1 96.62 22 SER B N 1
ATOM 1489 C CA . SER B 1 22 ? -15.922 -4.941 6.875 1 96.62 22 SER B CA 1
ATOM 1490 C C . SER B 1 22 ? -15.82 -4.504 8.336 1 96.62 22 SER B C 1
ATOM 1492 O O . SER B 1 22 ? -15.766 -3.309 8.625 1 96.62 22 SER B O 1
ATOM 1494 N N . ASP B 1 23 ? -15.766 -5.473 9.211 1 97.31 23 ASP B N 1
ATOM 1495 C CA . ASP B 1 23 ? -15.648 -5.188 10.641 1 97.31 23 ASP B CA 1
ATOM 1496 C C . ASP B 1 23 ? -14.336 -4.469 10.945 1 97.31 23 ASP B C 1
ATOM 1498 O O . ASP B 1 23 ? -14.305 -3.523 11.734 1 97.31 23 ASP B O 1
ATOM 1502 N N . GLU B 1 24 ? -13.297 -4.957 10.398 1 96.81 24 GLU B N 1
ATOM 1503 C CA . GLU B 1 24 ? -11.977 -4.367 10.625 1 96.81 24 GLU B CA 1
ATOM 1504 C C . GLU B 1 24 ? -11.93 -2.922 10.133 1 96.81 24 GLU B C 1
ATOM 1506 O O . GLU B 1 24 ? -11.383 -2.051 10.812 1 96.81 24 GLU B O 1
ATOM 1511 N N . PHE B 1 25 ? -12.539 -2.682 8.992 1 97.75 25 PHE B N 1
ATOM 1512 C CA . PHE B 1 25 ? 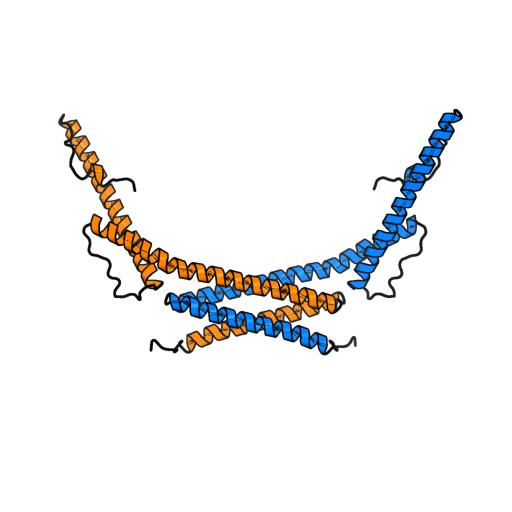-12.539 -1.329 8.453 1 97.75 25 PHE B CA 1
ATOM 1513 C C . PHE B 1 25 ? -13.391 -0.403 9.305 1 97.75 25 PHE B C 1
ATOM 1515 O O . PHE B 1 25 ? -13 0.736 9.578 1 97.75 25 PHE B O 1
ATOM 1522 N N . SER B 1 26 ? -14.5 -0.887 9.68 1 97.31 26 SER B N 1
ATOM 1523 C CA . SER B 1 26 ? -15.375 -0.093 10.539 1 97.31 26 SER B CA 1
ATOM 1524 C C . SER B 1 26 ? -14.68 0.276 11.844 1 97.31 26 SER B C 1
ATOM 1526 O O . SER B 1 26 ? -14.742 1.427 12.289 1 97.31 26 SER B O 1
ATOM 1528 N N . SER B 1 27 ? -14.055 -0.695 12.445 1 97.56 27 SER B N 1
ATOM 1529 C CA . SER B 1 27 ? -13.312 -0.457 13.672 1 97.56 27 SER B CA 1
ATOM 1530 C C . SER B 1 27 ? -12.188 0.552 13.453 1 97.56 27 SER B C 1
ATOM 1532 O O . SER B 1 27 ? -11.93 1.396 14.312 1 97.56 27 SER B O 1
ATOM 1534 N N . PHE B 1 28 ? -11.57 0.402 12.367 1 98 28 PHE B N 1
ATOM 1535 C CA . PHE B 1 28 ? -10.5 1.313 11.992 1 98 28 PHE B CA 1
ATOM 1536 C C . PHE B 1 28 ? -11.008 2.748 11.922 1 98 28 PHE B C 1
ATOM 1538 O O . PHE B 1 28 ? -10.398 3.656 12.5 1 98 28 PHE B O 1
ATOM 1545 N N . ILE B 1 29 ? -12.094 3.004 11.25 1 97.88 29 ILE B N 1
ATOM 1546 C CA . ILE B 1 29 ? -12.672 4.336 11.133 1 97.88 29 ILE B CA 1
ATOM 1547 C C . ILE B 1 29 ? -13.016 4.875 12.523 1 97.88 29 ILE B C 1
ATOM 1549 O O . ILE B 1 29 ? -12.766 6.043 12.82 1 97.88 29 ILE B O 1
ATOM 1553 N N . ASP B 1 30 ? -13.539 4.031 13.383 1 97.31 30 ASP B N 1
ATOM 1554 C CA . ASP B 1 30 ? -13.875 4.438 14.742 1 97.31 30 ASP B CA 1
ATOM 1555 C C . ASP B 1 30 ? -12.633 4.891 15.5 1 97.31 30 ASP B C 1
ATOM 1557 O O . ASP B 1 30 ? -12.664 5.895 16.219 1 97.31 30 ASP B O 1
ATOM 1561 N N . LYS B 1 31 ? -11.57 4.156 15.359 1 97.56 31 LYS B N 1
ATOM 1562 C CA . LYS B 1 31 ? -10.312 4.508 16.016 1 97.56 31 LYS B CA 1
ATOM 1563 C C . LYS B 1 31 ? -9.773 5.84 15.508 1 97.56 31 LYS B C 1
ATOM 1565 O O . LYS B 1 31 ? -9.242 6.641 16.281 1 97.56 31 LYS B O 1
ATOM 1570 N N . LEU B 1 32 ? -9.938 6.094 14.211 1 97.38 32 LEU B N 1
ATOM 1571 C CA . LEU B 1 32 ? -9.492 7.352 13.625 1 97.38 32 LEU B CA 1
ATOM 1572 C C . LEU B 1 32 ? -10.281 8.523 14.195 1 97.38 32 LEU B C 1
ATOM 1574 O O . LEU B 1 32 ? -9.703 9.562 14.523 1 97.38 32 LEU B O 1
ATOM 1578 N N . GLU B 1 33 ? -11.578 8.305 14.289 1 96.44 33 GLU B N 1
ATOM 1579 C CA . GLU B 1 33 ? -12.422 9.359 14.844 1 96.44 33 GLU B CA 1
ATOM 1580 C C . GLU B 1 33 ? -12.008 9.711 16.266 1 96.44 33 GLU B C 1
ATOM 1582 O O . GLU B 1 33 ? -11.977 10.891 16.641 1 96.44 33 GLU B O 1
ATOM 1587 N N . GLN B 1 34 ? -11.68 8.75 17.031 1 96.5 34 GLN B N 1
ATOM 1588 C CA . GLN B 1 34 ? -11.219 8.977 18.406 1 96.5 34 GLN B CA 1
ATOM 1589 C C . GLN B 1 34 ? -9.898 9.742 18.422 1 96.5 34 GLN B C 1
ATOM 1591 O O . GLN B 1 34 ? -9.703 10.633 19.25 1 96.5 34 GLN B O 1
ATOM 1596 N N . LEU B 1 35 ? -9.008 9.352 17.547 1 96.44 35 LEU B N 1
ATOM 1597 C CA . LEU B 1 35 ? -7.727 10.047 17.438 1 96.44 35 LEU B CA 1
ATOM 1598 C C . LEU B 1 35 ? -7.934 11.516 17.094 1 96.44 35 LEU B C 1
ATOM 1600 O O . LEU B 1 35 ? -7.301 12.391 17.688 1 96.44 35 LEU B O 1
ATOM 1604 N N . TRP B 1 36 ? -8.828 11.789 16.172 1 96.44 36 TRP B N 1
ATOM 1605 C CA . TRP B 1 36 ? -9.07 13.148 15.68 1 96.44 36 TRP B CA 1
ATOM 1606 C C . TRP B 1 36 ? -9.773 13.992 16.734 1 96.44 36 TRP B C 1
ATOM 1608 O O . TRP B 1 36 ? -9.617 15.211 16.766 1 96.44 36 TRP B O 1
ATOM 1618 N N . ASP B 1 37 ? -10.508 13.32 17.641 1 95.56 37 ASP B N 1
ATOM 1619 C CA . ASP B 1 37 ? -11.125 14 18.781 1 95.56 37 ASP B CA 1
ATOM 1620 C C . ASP B 1 37 ? -10.062 14.57 19.719 1 95.56 37 ASP B C 1
ATOM 1622 O O . ASP B 1 37 ? -10.258 15.633 20.297 1 95.56 37 ASP B O 1
ATOM 1626 N N . LYS B 1 38 ? -8.961 13.867 19.844 1 9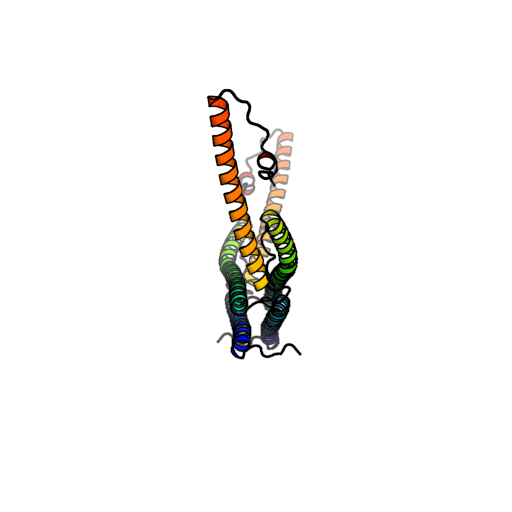4.56 38 LYS B N 1
ATOM 1627 C CA . LYS B 1 38 ? -7.902 14.273 20.766 1 94.56 38 LYS B CA 1
ATOM 1628 C C . LYS B 1 38 ? -7.332 15.641 20.375 1 94.56 38 LYS B C 1
ATOM 1630 O O . LYS B 1 38 ? -6.824 16.359 21.234 1 94.56 38 LYS B O 1
ATOM 1635 N N . VAL B 1 39 ? -7.457 16.016 19.094 1 95.69 39 VAL B N 1
ATOM 1636 C CA . VAL B 1 39 ? -6.879 17.266 18.625 1 95.69 39 VAL B CA 1
ATOM 1637 C C . VAL B 1 39 ? -7.984 18.188 18.125 1 95.69 39 VAL B C 1
ATOM 1639 O O . VAL B 1 39 ? -7.719 19.125 17.359 1 95.69 39 VAL B O 1
ATOM 1642 N N . HIS B 1 40 ? -9.281 17.812 18.5 1 94.88 40 HIS B N 1
ATOM 1643 C CA . HIS B 1 40 ? -10.445 18.625 18.156 1 94.88 40 HIS B CA 1
ATOM 1644 C C . HIS B 1 40 ? -10.438 18.984 16.672 1 94.88 40 HIS B C 1
ATOM 1646 O O . HIS B 1 40 ? -10.625 20.156 16.312 1 94.88 40 HIS B O 1
ATOM 1652 N N . MET B 1 41 ? -10.188 18 15.844 1 94 41 MET B N 1
ATOM 1653 C CA . MET B 1 41 ? -10.141 18.234 14.398 1 94 41 MET B CA 1
ATOM 1654 C C . MET B 1 41 ? -11.516 18.594 13.859 1 94 41 MET B C 1
ATOM 1656 O O . MET B 1 41 ? -12.516 17.969 14.219 1 94 41 MET B O 1
ATOM 1660 N N . GLU B 1 42 ? -11.562 19.547 13.055 1 92.06 42 GLU B N 1
ATOM 1661 C CA . GLU B 1 42 ? -12.82 19.984 12.453 1 92.06 42 GLU B CA 1
ATOM 1662 C C . GLU B 1 42 ? -13.328 18.953 11.438 1 92.06 42 GLU B C 1
ATOM 1664 O O . GLU B 1 42 ? -12.531 18.25 10.812 1 92.06 42 GLU B O 1
ATOM 1669 N N . GLU B 1 43 ? -14.617 18.969 11.203 1 92.5 43 GLU B N 1
ATOM 1670 C CA . GLU B 1 43 ? -15.273 17.953 10.383 1 92.5 43 GLU B CA 1
ATOM 1671 C C . GLU B 1 43 ? -14.789 18.016 8.938 1 92.5 43 GLU B C 1
ATOM 1673 O O . GLU B 1 43 ? -14.633 16.984 8.281 1 92.5 43 GLU B O 1
ATOM 1678 N N . PHE B 1 44 ? -14.672 19.234 8.398 1 91.88 44 PHE B N 1
ATOM 1679 C CA . PHE B 1 44 ? -14.242 19.312 7.004 1 91.88 44 PHE B CA 1
ATOM 1680 C C . PHE B 1 44 ? -12.875 18.672 6.82 1 91.88 44 PHE B C 1
ATOM 1682 O O . PHE B 1 44 ? -12.617 18.031 5.793 1 91.88 44 PHE B O 1
ATOM 1689 N N . MET B 1 45 ? -11.945 18.688 7.746 1 94.75 45 MET B N 1
ATOM 1690 C CA . MET B 1 45 ? -10.633 18.047 7.684 1 94.75 45 MET B CA 1
ATOM 1691 C C . MET B 1 45 ? -10.758 16.531 7.82 1 94.75 45 MET B C 1
ATOM 1693 O O . MET B 1 45 ? -10.078 15.781 7.117 1 94.75 45 MET B O 1
ATOM 1697 N N . ARG B 1 46 ? -11.625 16.094 8.703 1 95.81 46 ARG B N 1
ATOM 1698 C CA . ARG B 1 46 ? -11.883 14.672 8.867 1 95.81 46 ARG B CA 1
ATOM 1699 C C . ARG B 1 46 ? -12.398 14.055 7.57 1 95.81 46 ARG B C 1
ATOM 1701 O O . ARG B 1 46 ? -11.945 12.984 7.16 1 95.81 46 ARG B O 1
ATOM 1708 N N . GLU B 1 47 ? -13.367 14.781 6.992 1 95.69 47 GLU B N 1
ATOM 1709 C CA . GLU B 1 47 ? -13.953 14.312 5.746 1 95.69 47 GLU B CA 1
ATOM 1710 C C . GLU B 1 47 ? -12.898 14.141 4.66 1 95.69 47 GLU B C 1
ATOM 1712 O O . GLU B 1 47 ? -12.906 13.148 3.922 1 95.69 47 GLU B O 1
ATOM 1717 N N . GLU B 1 48 ? -12.039 15.086 4.566 1 96.06 48 GLU B N 1
ATOM 1718 C CA . GLU B 1 48 ? -10.961 15 3.586 1 96.06 48 GLU B CA 1
ATOM 1719 C C . GLU B 1 48 ? -10.07 13.789 3.85 1 96.06 48 GLU B C 1
ATOM 1721 O O . GLU B 1 48 ? -9.68 13.086 2.916 1 96.06 48 GLU B O 1
ATOM 1726 N N . ARG B 1 49 ? -9.789 13.578 5.035 1 96.31 49 ARG B N 1
ATOM 1727 C CA . ARG B 1 49 ? -8.93 12.461 5.391 1 96.31 49 ARG B CA 1
ATOM 1728 C C . ARG B 1 49 ? -9.633 11.125 5.16 1 96.31 49 ARG B C 1
ATOM 1730 O O . ARG B 1 49 ? -9.023 10.164 4.691 1 96.31 49 ARG B O 1
ATOM 1737 N N . ARG B 1 50 ? -10.93 11.062 5.527 1 96.44 50 ARG B N 1
ATOM 1738 C CA . ARG B 1 50 ? -11.703 9.859 5.219 1 96.44 50 ARG B CA 1
ATOM 1739 C C . ARG B 1 50 ? -11.688 9.57 3.721 1 96.44 50 ARG B C 1
ATOM 1741 O O . ARG B 1 50 ? -11.578 8.414 3.305 1 96.44 50 ARG B O 1
ATOM 1748 N N . GLN B 1 51 ? -11.828 10.625 2.932 1 96.62 51 GLN B N 1
ATOM 1749 C CA . GLN B 1 51 ? -11.797 10.461 1.482 1 96.62 51 GLN B CA 1
ATOM 1750 C C . GLN B 1 51 ? -10.445 9.93 1.013 1 96.62 51 GLN B C 1
ATOM 1752 O O . GLN B 1 51 ? -10.383 9.062 0.14 1 96.62 51 GLN B O 1
ATOM 1757 N N . GLN B 1 52 ? -9.398 10.469 1.549 1 97.12 52 GLN B N 1
ATOM 1758 C CA . GLN B 1 52 ? -8.062 9.984 1.202 1 97.12 52 GLN B CA 1
ATOM 1759 C C . GLN B 1 52 ? -7.91 8.508 1.562 1 97.12 52 GLN B C 1
ATOM 1761 O O . GLN B 1 52 ? -7.367 7.723 0.779 1 97.12 52 GLN B O 1
ATOM 1766 N N . ILE B 1 53 ? -8.359 8.172 2.725 1 97.31 53 ILE B N 1
ATOM 1767 C CA . ILE B 1 53 ? -8.312 6.789 3.184 1 97.31 53 ILE B CA 1
ATOM 1768 C C . ILE B 1 53 ? -9.078 5.895 2.213 1 97.31 53 ILE B C 1
ATOM 1770 O O . ILE B 1 53 ? -8.602 4.824 1.829 1 97.31 53 ILE B O 1
ATOM 1774 N N . SER B 1 54 ? -10.273 6.281 1.833 1 97.12 54 SER B N 1
ATOM 1775 C CA . SER B 1 54 ? -11.07 5.527 0.876 1 97.12 54 SER B CA 1
ATOM 1776 C C . SER B 1 54 ? -10.336 5.352 -0.447 1 97.12 54 SER B C 1
ATOM 1778 O O . SER B 1 54 ? -10.398 4.285 -1.06 1 97.12 54 SER B O 1
ATOM 1780 N N . ASN B 1 55 ? -9.672 6.383 -0.883 1 97.56 55 ASN B N 1
ATOM 1781 C CA . ASN B 1 55 ? -8.898 6.301 -2.117 1 97.56 55 ASN B CA 1
ATOM 1782 C C . ASN B 1 55 ? -7.77 5.277 -2.008 1 97.56 55 ASN B C 1
ATOM 1784 O O . ASN B 1 55 ? -7.543 4.496 -2.934 1 97.56 55 ASN B O 1
ATOM 1788 N N . PHE B 1 56 ? -7.102 5.27 -0.895 1 97.19 56 PHE B N 1
ATOM 1789 C CA . PHE B 1 56 ? -6.043 4.293 -0.666 1 97.19 56 PHE B CA 1
ATOM 1790 C C . PHE B 1 56 ? -6.605 2.877 -0.658 1 97.19 56 PHE B C 1
ATOM 1792 O O . PHE B 1 56 ? -5.988 1.957 -1.199 1 97.19 56 PHE B O 1
ATOM 1799 N N . HIS B 1 57 ? -7.73 2.783 0.022 1 97.19 57 HIS B N 1
ATOM 1800 C CA . HIS B 1 57 ? -8.414 1.493 0.085 1 97.19 57 HIS B CA 1
ATOM 1801 C C . HIS B 1 57 ? -8.758 0.985 -1.31 1 97.19 57 HIS B C 1
ATOM 1803 O O . HIS B 1 57 ? -8.445 -0.155 -1.656 1 97.19 57 HIS B O 1
ATOM 1809 N N . ARG B 1 58 ? -9.305 1.752 -2.174 1 96.69 58 ARG B N 1
ATOM 1810 C CA . ARG B 1 58 ? -9.672 1.398 -3.541 1 96.69 58 ARG B CA 1
ATOM 1811 C C . ARG B 1 58 ? -8.445 1.058 -4.375 1 96.69 58 ARG B C 1
ATOM 1813 O O . ARG B 1 58 ? -8.469 0.12 -5.176 1 96.69 58 ARG B O 1
ATOM 1820 N N . LYS B 1 59 ? -7.488 1.829 -4.168 1 97.62 59 LYS B N 1
ATOM 1821 C CA . LYS B 1 59 ? -6.254 1.585 -4.91 1 97.62 59 LYS B CA 1
ATOM 1822 C C . LYS B 1 59 ? -5.676 0.211 -4.582 1 97.62 59 LYS B C 1
ATOM 1824 O O . LYS B 1 59 ? -5.258 -0.523 -5.48 1 97.62 59 LYS B O 1
ATOM 1829 N N . LEU B 1 60 ? -5.652 -0.115 -3.297 1 97.06 60 LEU B N 1
ATOM 1830 C CA . LEU B 1 60 ? -5.168 -1.432 -2.895 1 97.06 60 LEU B CA 1
ATOM 1831 C C . LEU B 1 60 ? -5.973 -2.535 -3.574 1 97.06 60 LEU B C 1
ATOM 1833 O O . LEU B 1 60 ? -5.398 -3.457 -4.16 1 97.06 60 LEU B O 1
ATOM 1837 N N . LEU B 1 61 ? -7.258 -2.416 -3.52 1 97.81 61 LEU B N 1
ATOM 1838 C CA . LEU B 1 61 ? -8.125 -3.434 -4.105 1 97.81 61 LEU B CA 1
ATOM 1839 C C . LEU B 1 61 ? -7.895 -3.537 -5.613 1 97.81 61 LEU B C 1
ATOM 1841 O O . LEU B 1 61 ? -7.816 -4.641 -6.156 1 97.81 61 LEU B O 1
ATOM 1845 N N . SER B 1 62 ? -7.777 -2.385 -6.262 1 98 62 SER B N 1
ATOM 1846 C CA . SER B 1 62 ? -7.535 -2.35 -7.699 1 98 62 SER B CA 1
ATOM 1847 C C . SER B 1 62 ? -6.211 -3.018 -8.055 1 98 62 SER B C 1
ATOM 1849 O O . SER B 1 62 ? -6.137 -3.789 -9.008 1 98 62 SER B O 1
ATOM 1851 N N . ASP B 1 63 ? -5.23 -2.707 -7.285 1 97.56 63 ASP B N 1
ATOM 1852 C CA . ASP B 1 63 ? -3.916 -3.297 -7.523 1 97.56 63 ASP B CA 1
ATOM 1853 C C . ASP B 1 63 ? -3.957 -4.816 -7.359 1 97.56 63 ASP B C 1
ATOM 1855 O O . ASP B 1 63 ? -3.391 -5.547 -8.172 1 97.56 63 ASP B O 1
ATOM 1859 N N . LEU B 1 64 ? -4.609 -5.242 -6.266 1 96.94 64 LEU B N 1
ATOM 1860 C CA . LEU B 1 64 ? -4.711 -6.672 -6.012 1 96.94 64 LEU B CA 1
ATOM 1861 C C . LEU B 1 64 ? -5.5 -7.367 -7.113 1 96.94 64 LEU B C 1
ATOM 1863 O O . LEU B 1 64 ? -5.129 -8.461 -7.555 1 96.94 64 LEU B O 1
ATOM 1867 N N . LEU B 1 65 ? -6.547 -6.75 -7.566 1 98.06 65 LEU B N 1
ATOM 1868 C CA . LEU B 1 65 ? -7.34 -7.309 -8.656 1 98.06 65 LEU B CA 1
ATOM 1869 C C . LEU B 1 65 ? -6.508 -7.426 -9.93 1 98.06 65 LEU B C 1
ATOM 1871 O O . LEU B 1 65 ? -6.547 -8.453 -10.609 1 98.06 65 LEU B O 1
ATOM 1875 N N . THR B 1 66 ? -5.785 -6.375 -10.281 1 97.75 66 THR B N 1
ATOM 1876 C CA . THR B 1 66 ? -4.918 -6.367 -11.453 1 97.75 66 THR B CA 1
ATOM 1877 C C . THR B 1 66 ? -3.883 -7.484 -11.359 1 97.75 66 THR B C 1
ATOM 1879 O O . THR B 1 66 ? -3.611 -8.164 -12.352 1 97.75 66 THR B O 1
ATOM 1882 N N . GLY B 1 67 ? -3.293 -7.672 -10.18 1 96.88 67 GLY B N 1
ATOM 1883 C CA . GLY B 1 67 ? -2.342 -8.75 -9.961 1 96.88 67 GLY B CA 1
ATOM 1884 C C . GLY B 1 67 ? -2.934 -10.125 -10.195 1 96.88 67 GLY B C 1
ATOM 1885 O O . GLY B 1 67 ? -2.326 -10.961 -10.867 1 96.88 67 GLY B O 1
ATOM 1886 N N . GLU B 1 68 ? -4.094 -10.305 -9.648 1 97 68 GLU B N 1
ATOM 1887 C CA . GLU B 1 68 ? -4.75 -11.602 -9.812 1 97 68 GLU B CA 1
ATOM 1888 C C . GLU B 1 68 ? -5.148 -11.836 -11.266 1 97 68 GLU B C 1
ATOM 1890 O O . GLU B 1 68 ? -5.074 -12.961 -11.758 1 97 68 GLU B O 1
ATOM 1895 N N . ASP B 1 69 ? -5.605 -10.805 -11.922 1 96.62 69 ASP B N 1
ATOM 1896 C CA . ASP B 1 69 ? -5.941 -10.906 -13.344 1 96.62 69 ASP B CA 1
ATOM 1897 C C . ASP B 1 69 ? -4.727 -11.32 -14.164 1 96.62 69 ASP B C 1
ATOM 1899 O O . ASP B 1 69 ? -4.836 -12.164 -15.062 1 96.62 69 ASP B O 1
ATOM 1903 N N . LYS B 1 70 ? -3.658 -10.742 -13.945 1 96.62 70 LYS B N 1
ATOM 1904 C CA . LYS B 1 70 ? -2.414 -11.117 -14.609 1 96.62 70 LYS B CA 1
ATOM 1905 C C . LYS B 1 70 ? -2.07 -12.578 -14.344 1 96.62 70 LYS B C 1
ATOM 1907 O O . LYS B 1 70 ? -1.671 -13.305 -15.258 1 96.62 70 LYS B O 1
ATOM 1912 N N . LEU B 1 71 ? -2.189 -12.977 -13.086 1 94.88 71 LEU B N 1
ATOM 1913 C CA . LEU B 1 71 ? -1.914 -14.359 -12.711 1 94.88 71 LEU B CA 1
ATOM 1914 C C . LEU B 1 71 ? -2.775 -15.328 -13.516 1 94.88 71 LEU B C 1
ATOM 1916 O O . LEU B 1 71 ? -2.27 -16.312 -14.062 1 94.88 71 LEU B O 1
ATOM 1920 N N . VAL B 1 72 ? -4.066 -15.023 -13.625 1 95.5 72 VAL B N 1
ATOM 1921 C CA . VAL B 1 72 ? -5.012 -15.867 -14.344 1 95.5 72 VAL B CA 1
ATOM 1922 C C . VAL B 1 72 ? -4.648 -15.906 -15.828 1 95.5 72 VAL B C 1
ATOM 1924 O O . VAL B 1 72 ? -4.648 -16.969 -16.438 1 95.5 72 VAL B O 1
ATOM 1927 N N . THR B 1 73 ? -4.281 -14.82 -16.406 1 95.25 73 THR B N 1
ATOM 1928 C CA . THR B 1 73 ? -3.896 -14.734 -17.812 1 95.25 73 THR B CA 1
ATOM 1929 C C . THR B 1 73 ? -2.621 -15.531 -18.078 1 95.25 73 THR B C 1
ATOM 1931 O O . THR B 1 73 ? -2.512 -16.234 -19.078 1 95.25 73 THR B O 1
ATOM 1934 N N . GLU B 1 74 ? -1.761 -15.492 -17.219 1 95.88 74 GLU B N 1
ATOM 1935 C CA . GLU B 1 74 ? -0.47 -16.156 -17.359 1 95.88 74 GLU B CA 1
ATOM 1936 C C . GLU B 1 74 ? -0.619 -17.672 -17.297 1 95.88 74 GLU B C 1
ATOM 1938 O O . GLU B 1 74 ? 0.188 -18.406 -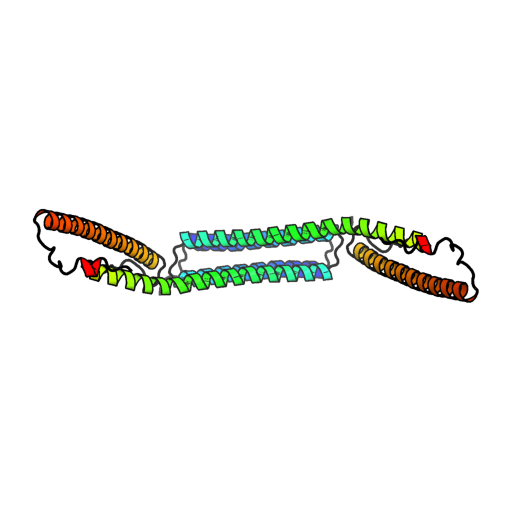17.859 1 95.88 74 GLU B O 1
ATOM 1943 N N . VAL B 1 75 ? -1.635 -18.125 -16.547 1 96.31 75 VAL B N 1
ATOM 1944 C CA . VAL B 1 75 ? -1.881 -19.562 -16.484 1 96.31 75 VAL B CA 1
ATOM 1945 C C . VAL B 1 75 ? -2.035 -20.125 -17.906 1 96.31 75 VAL B C 1
ATOM 1947 O O . VAL B 1 75 ? -1.392 -21.109 -18.25 1 96.31 75 VAL B O 1
ATOM 1950 N N . GLY B 1 76 ? -2.828 -19.516 -18.75 1 94.12 76 GLY B N 1
ATOM 1951 C CA . GLY B 1 76 ? -3.014 -19.953 -20.125 1 94.12 76 GLY B CA 1
ATOM 1952 C C . GLY B 1 76 ? -1.739 -19.906 -20.938 1 94.12 76 GLY B C 1
ATOM 1953 O O . GLY B 1 76 ? -1.433 -20.844 -21.672 1 94.12 76 GLY B O 1
ATOM 1954 N N . VAL B 1 77 ? -1.047 -18.891 -20.766 1 96.25 77 VAL B N 1
ATOM 1955 C CA . VAL B 1 77 ? 0.196 -18.703 -21.5 1 96.25 77 VAL B CA 1
ATOM 1956 C C . VAL B 1 77 ? 1.197 -19.781 -21.125 1 96.25 77 VAL B C 1
ATOM 1958 O O . VAL B 1 77 ? 1.781 -20.438 -22 1 96.25 77 VAL B O 1
ATOM 1961 N N . HIS B 1 78 ? 1.25 -20.078 -19.844 1 96.56 78 HIS B N 1
ATOM 1962 C CA . HIS B 1 78 ? 2.23 -21.047 -19.344 1 96.56 78 HIS B CA 1
ATOM 1963 C C . HIS B 1 78 ? 1.831 -22.469 -19.719 1 96.56 78 HIS B C 1
ATOM 1965 O O . HIS B 1 78 ? 2.693 -23.312 -19.969 1 96.56 78 HIS B O 1
ATOM 1971 N N . ILE B 1 79 ? 0.567 -22.734 -19.75 1 97.38 79 ILE B N 1
ATOM 1972 C CA . ILE B 1 79 ? 0.114 -24.047 -20.172 1 97.38 79 ILE B CA 1
ATOM 1973 C C . ILE B 1 79 ? 0.572 -24.328 -21.609 1 97.38 79 ILE B C 1
ATOM 1975 O O . ILE B 1 79 ? 1.127 -25.375 -21.906 1 97.38 79 ILE B O 1
ATOM 1979 N N . VAL B 1 80 ? 0.418 -23.375 -22.453 1 96.69 80 VAL B N 1
ATOM 1980 C CA . VAL B 1 80 ? 0.817 -23.516 -23.859 1 96.69 80 VAL B CA 1
ATOM 1981 C C . VAL B 1 80 ? 2.332 -23.703 -23.938 1 96.69 80 VAL B C 1
ATOM 1983 O O . VAL B 1 80 ? 2.82 -24.578 -24.656 1 96.69 80 VAL B O 1
ATOM 1986 N N . GLU B 1 81 ? 3.033 -22.891 -23.234 1 97.25 81 GLU B N 1
ATOM 1987 C CA . GLU B 1 81 ? 4.492 -22.953 -23.25 1 97.25 81 GLU B CA 1
ATOM 1988 C C . GLU B 1 81 ? 4.988 -24.312 -22.75 1 97.25 81 GLU B C 1
ATOM 1990 O O . GLU B 1 81 ? 5.828 -24.938 -23.406 1 97.25 81 GLU B O 1
ATOM 1995 N N . TYR B 1 82 ? 4.422 -24.734 -21.641 1 97.38 82 TYR B N 1
ATOM 1996 C CA . TYR B 1 82 ? 4.871 -26 -21.062 1 97.38 82 TYR B CA 1
ATOM 1997 C C . TYR B 1 82 ? 4.438 -27.188 -21.922 1 97.38 82 TYR B C 1
ATOM 1999 O O . TYR B 1 82 ? 5.164 -28.172 -22.047 1 97.38 82 TYR B O 1
ATOM 2007 N N . ARG B 1 83 ? 3.289 -27.078 -22.484 1 97.12 83 ARG B N 1
ATOM 2008 C CA . ARG B 1 83 ? 2.84 -28.125 -23.391 1 97.12 83 ARG B CA 1
ATOM 2009 C C . ARG B 1 83 ? 3.816 -28.281 -24.562 1 97.12 83 ARG B C 1
ATOM 2011 O O . ARG B 1 83 ? 4.191 -29.406 -24.906 1 97.12 83 ARG B O 1
ATOM 2018 N N . LYS B 1 84 ? 4.25 -27.25 -25.109 1 97.12 84 LYS B N 1
ATOM 2019 C CA . LYS B 1 84 ? 5.211 -27.266 -26.219 1 97.12 84 LYS B CA 1
ATOM 2020 C C . LYS B 1 84 ? 6.539 -27.875 -25.766 1 97.12 84 LYS B C 1
ATOM 2022 O O . LYS B 1 84 ? 7.109 -28.703 -26.469 1 97.12 84 LYS B O 1
ATOM 2027 N N . ALA B 1 85 ? 6.953 -27.422 -24.656 1 97.06 85 ALA B N 1
ATOM 2028 C CA . ALA B 1 85 ? 8.219 -27.922 -24.125 1 97.06 85 ALA B CA 1
ATOM 2029 C C . ALA B 1 85 ? 8.148 -29.422 -23.859 1 97.06 85 ALA B C 1
ATOM 2031 O O . ALA B 1 85 ? 9.055 -30.156 -24.25 1 97.06 85 ALA B O 1
ATOM 2032 N N . VAL B 1 86 ? 7.082 -29.859 -23.266 1 97.62 86 VAL B N 1
ATOM 2033 C CA . VAL B 1 86 ? 6.898 -31.281 -22.922 1 97.62 86 VAL B CA 1
ATOM 2034 C C . VAL B 1 86 ? 6.824 -32.094 -24.203 1 97.62 86 VAL B C 1
ATOM 2036 O O . VAL B 1 86 ? 7.461 -33.156 -24.297 1 97.62 86 VAL B O 1
ATOM 2039 N N . ASN B 1 87 ? 6.109 -31.641 -25.172 1 96.44 87 ASN B N 1
ATOM 2040 C CA . ASN B 1 87 ? 6.012 -32.344 -26.438 1 96.44 87 ASN B CA 1
ATOM 2041 C C . ASN B 1 87 ? 7.371 -32.469 -27.125 1 96.44 87 ASN B C 1
ATOM 2043 O O . ASN B 1 87 ? 7.711 -33.5 -27.656 1 96.44 87 ASN B O 1
ATOM 2047 N N . GLY B 1 88 ? 8.109 -31.391 -27.109 1 95.75 88 GLY B N 1
ATOM 2048 C CA . GLY B 1 88 ? 9.445 -31.438 -27.672 1 95.75 88 GLY B CA 1
ATOM 2049 C C . GLY B 1 88 ? 10.352 -32.438 -26.984 1 95.75 88 GLY B C 1
ATOM 2050 O O . GLY B 1 88 ? 11.086 -33.188 -27.641 1 95.75 88 GLY B O 1
ATOM 2051 N N . LEU B 1 89 ? 10.266 -32.469 -25.719 1 95.81 89 LEU B N 1
ATOM 2052 C CA . LEU B 1 89 ? 11.086 -33.375 -24.922 1 95.81 89 LEU B CA 1
ATOM 2053 C C . LEU B 1 89 ? 10.633 -34.844 -25.141 1 95.81 89 LEU B C 1
ATOM 2055 O O . LEU B 1 89 ? 11.461 -35.75 -25.234 1 95.81 89 LEU B O 1
ATOM 2059 N N . ASN B 1 90 ? 9.328 -35.031 -25.203 1 95.38 90 ASN B N 1
ATOM 2060 C CA . ASN B 1 90 ? 8.797 -36.344 -25.469 1 95.38 90 ASN B CA 1
ATOM 2061 C C . ASN B 1 90 ? 9.273 -36.875 -26.828 1 95.38 90 ASN B C 1
ATOM 2063 O O . ASN B 1 90 ? 9.609 -38.062 -26.938 1 95.38 90 ASN B O 1
ATOM 2067 N N . GLN B 1 91 ? 9.312 -36.062 -27.797 1 93.88 91 GLN B N 1
ATOM 2068 C CA . GLN B 1 91 ? 9.789 -36.438 -29.125 1 93.88 91 GLN B CA 1
ATOM 2069 C C . GLN B 1 91 ? 11.273 -36.781 -29.094 1 93.88 91 GLN B C 1
ATOM 2071 O O . GLN B 1 91 ? 11.688 -37.812 -29.672 1 93.88 91 GLN B O 1
ATOM 2076 N N . LEU B 1 92 ? 11.953 -36.031 -28.391 1 90.69 92 LEU B N 1
ATOM 2077 C CA . LEU B 1 92 ? 13.398 -36.219 -28.281 1 90.69 92 LEU B CA 1
ATOM 2078 C C . LEU B 1 92 ? 13.711 -37.531 -27.562 1 90.69 92 LEU B C 1
ATOM 2080 O O . LEU B 1 92 ? 14.617 -38.25 -27.969 1 90.69 92 LEU B O 1
ATOM 2084 N N . LEU B 1 93 ? 12.945 -37.875 -26.609 1 91.81 93 LEU B N 1
ATOM 2085 C CA . LEU B 1 93 ? 13.227 -39.031 -25.75 1 91.81 93 LEU B CA 1
ATOM 2086 C C . LEU B 1 93 ? 12.414 -40.25 -26.172 1 91.81 93 LEU B C 1
ATOM 2088 O O . LEU B 1 93 ? 12.484 -41.281 -25.547 1 91.81 93 LEU B O 1
ATOM 2092 N N . CYS B 1 94 ? 11.633 -40.094 -27.203 1 89.88 94 CYS B N 1
ATOM 2093 C CA . CYS B 1 94 ? 10.781 -41.156 -27.719 1 89.88 94 CYS B CA 1
ATOM 2094 C C . CYS B 1 94 ? 9.844 -41.688 -26.641 1 89.88 94 CYS B C 1
ATOM 2096 O O . CYS B 1 94 ? 9.727 -42.906 -26.453 1 89.88 94 CYS B O 1
ATOM 2098 N N . GLU B 1 95 ? 9.328 -40.75 -25.938 1 91.19 95 GLU B N 1
ATOM 2099 C CA . GLU B 1 95 ? 8.336 -41.062 -24.906 1 91.19 95 GLU B CA 1
ATOM 2100 C C . GLU B 1 95 ? 6.93 -40.688 -25.375 1 91.19 95 GLU B C 1
ATOM 2102 O O . GLU B 1 95 ? 6.766 -39.812 -26.234 1 91.19 95 GLU B O 1
ATOM 2107 N N . PRO B 1 96 ? 5.988 -41.312 -24.719 1 92.25 96 PRO B N 1
ATOM 2108 C CA . PRO B 1 96 ? 4.613 -41 -25.094 1 92.25 96 PRO B CA 1
ATOM 2109 C C . PRO B 1 96 ? 4.203 -39.594 -24.656 1 92.25 96 PRO B C 1
ATOM 2111 O O . PRO B 1 96 ? 4.777 -39.031 -23.703 1 92.25 96 PRO B O 1
ATOM 2114 N N . SER B 1 97 ? 3.217 -39.031 -25.391 1 93.38 97 SER B N 1
ATOM 2115 C CA . SER B 1 97 ? 2.705 -37.719 -25.062 1 93.38 97 SER B CA 1
ATOM 2116 C C . SER B 1 97 ? 2.059 -37.688 -23.688 1 93.38 97 SER B C 1
ATOM 2118 O O . SER B 1 97 ? 1.578 -38.719 -23.203 1 93.38 97 SER B O 1
ATOM 2120 N N . PHE B 1 98 ? 2.074 -36.531 -23.125 1 95.31 98 PHE B N 1
ATOM 2121 C CA . PHE B 1 98 ? 1.491 -36.344 -21.797 1 95.31 98 PHE B CA 1
ATOM 2122 C C . PHE B 1 98 ? -0.03 -36.406 -21.859 1 95.31 98 PHE B C 1
ATOM 2124 O O . PHE B 1 98 ? -0.651 -35.75 -22.719 1 95.31 98 PHE B O 1
ATOM 2131 N N . ASP B 1 99 ? -0.545 -37.188 -20.984 1 94.69 99 ASP B N 1
ATOM 2132 C CA . ASP B 1 99 ? -1.996 -37.344 -20.938 1 94.69 99 ASP B CA 1
ATOM 2133 C C . ASP B 1 99 ? -2.641 -36.219 -20.125 1 94.69 99 ASP B C 1
ATOM 2135 O O . ASP B 1 99 ? -2.516 -36.188 -18.906 1 94.69 99 ASP B O 1
ATOM 2139 N N . GLU B 1 100 ? -3.412 -35.344 -20.828 1 95.06 100 GLU B N 1
ATOM 2140 C CA . GLU B 1 100 ? -4.039 -34.219 -20.156 1 95.06 100 GLU B CA 1
ATOM 2141 C C . GLU B 1 100 ? -5.5 -34.5 -19.828 1 95.06 100 GLU B C 1
ATOM 2143 O O . GLU B 1 100 ? -6.195 -33.656 -19.266 1 95.06 100 GLU B O 1
ATOM 2148 N N . SER B 1 101 ? -5.988 -35.688 -20.047 1 94.12 101 SER B N 1
ATOM 2149 C CA . SER B 1 101 ? -7.406 -36.031 -19.938 1 94.12 101 SER B CA 1
ATOM 2150 C C . SER B 1 101 ? -7.887 -35.938 -18.484 1 94.12 101 SER B C 1
ATOM 2152 O O . SER B 1 101 ? -9.078 -35.75 -18.234 1 94.12 101 SER B O 1
ATOM 2154 N N . ALA B 1 102 ? -6.996 -36 -17.547 1 93.69 102 ALA B N 1
ATOM 2155 C CA . ALA B 1 102 ? -7.348 -36 -16.125 1 93.69 102 ALA B CA 1
ATOM 2156 C C . ALA B 1 102 ? -7.52 -34.562 -15.609 1 93.69 102 ALA B C 1
ATOM 2158 O O . ALA B 1 102 ? -7.945 -34.344 -14.477 1 93.69 102 ALA B O 1
ATOM 2159 N N . TYR B 1 103 ? -7.25 -33.594 -16.5 1 95.12 103 TYR B N 1
ATOM 2160 C CA . TYR B 1 103 ? -7.254 -32.219 -16.047 1 95.12 103 TYR B CA 1
ATOM 2161 C C . TYR B 1 103 ? -8.211 -31.375 -16.875 1 95.12 103 TYR B C 1
ATOM 2163 O O . TYR B 1 103 ? -8.391 -31.625 -18.062 1 95.12 103 TYR B O 1
ATOM 2171 N N . LEU B 1 104 ? -8.812 -30.438 -16.234 1 94.25 104 LEU B N 1
ATOM 2172 C CA . LEU B 1 104 ? -9.633 -29.484 -16.969 1 94.25 104 LEU B CA 1
ATOM 2173 C C . LEU B 1 104 ? -8.766 -28.547 -17.812 1 94.25 104 LEU B C 1
ATOM 2175 O O . LEU B 1 104 ? -7.719 -28.078 -17.344 1 94.25 104 LEU B O 1
ATOM 2179 N N . PRO B 1 105 ? -9.25 -28.344 -18.984 1 92.75 105 PRO B N 1
ATOM 2180 C CA . PRO B 1 105 ? -8.461 -27.438 -19.828 1 92.75 105 PRO B CA 1
ATOM 2181 C C . PRO B 1 105 ? -8.32 -26.047 -19.219 1 92.75 105 PRO B C 1
ATOM 2183 O O . PRO B 1 105 ? -9.289 -25.5 -18.672 1 92.75 105 PRO B O 1
ATOM 2186 N N . GLY B 1 106 ? -7.145 -25.531 -19.297 1 92.94 106 GLY B N 1
ATOM 2187 C CA . GLY B 1 106 ? -6.883 -24.188 -18.797 1 92.94 106 GLY B CA 1
ATOM 2188 C C . GLY B 1 106 ? -6.828 -24.109 -17.281 1 92.94 106 GLY B C 1
ATOM 2189 O O . GLY B 1 106 ? -6.805 -23.016 -16.719 1 92.94 106 GLY B O 1
ATOM 2190 N N . SER B 1 107 ? -6.793 -25.219 -16.609 1 94.94 107 SER B N 1
ATOM 2191 C CA . SER B 1 107 ? -6.832 -25.219 -15.156 1 94.94 107 SER B CA 1
ATOM 2192 C C . SER B 1 107 ? -5.434 -25.062 -14.562 1 94.94 107 SER B C 1
ATOM 2194 O O . SER B 1 107 ? -4.441 -25.406 -15.203 1 94.94 107 SER B O 1
ATOM 2196 N N . VAL B 1 108 ? -5.438 -24.594 -13.344 1 96.19 108 VAL B N 1
ATOM 2197 C CA . VAL B 1 108 ? -4.188 -24.484 -12.602 1 96.19 108 VAL B CA 1
ATOM 2198 C C . VAL B 1 108 ? -3.59 -25.875 -12.391 1 96.19 108 VAL B C 1
ATOM 2200 O O . VAL B 1 108 ? -2.371 -26.047 -12.445 1 96.19 108 VAL B O 1
ATOM 2203 N N . SER B 1 109 ? -4.391 -26.844 -12.156 1 95.19 109 SER B N 1
ATOM 2204 C CA . SER B 1 109 ? -3.928 -28.219 -11.953 1 95.19 109 SER B CA 1
ATOM 2205 C C . SER B 1 109 ? -3.201 -28.734 -13.188 1 95.19 109 SER B C 1
ATOM 2207 O O . SER B 1 109 ? -2.174 -29.406 -13.07 1 95.19 109 SER B O 1
ATOM 2209 N N . LEU B 1 110 ? -3.715 -28.453 -14.352 1 96.75 110 LEU B N 1
ATOM 2210 C CA . LEU B 1 110 ? -3.055 -28.844 -15.594 1 96.75 110 LEU B CA 1
ATOM 2211 C C . LEU B 1 110 ? -1.689 -28.172 -15.711 1 96.75 110 LEU B C 1
ATOM 2213 O O . LEU B 1 110 ? -0.702 -28.828 -16.062 1 96.75 110 LEU B O 1
ATOM 2217 N N . LEU B 1 111 ? -1.692 -26.859 -15.422 1 97.12 111 LEU B N 1
ATOM 2218 C CA . LEU B 1 111 ? -0.436 -26.125 -15.461 1 97.12 111 LEU B CA 1
ATOM 2219 C C . LEU B 1 111 ? 0.606 -26.766 -14.562 1 97.12 111 LEU B C 1
ATOM 2221 O O . LEU B 1 111 ? 1.746 -26.984 -14.977 1 97.12 111 LEU B O 1
ATOM 2225 N N . GLU B 1 112 ? 0.228 -27.109 -13.398 1 96.38 112 GLU B N 1
ATOM 2226 C CA . GLU B 1 112 ? 1.153 -27.719 -12.445 1 96.38 112 GLU B CA 1
ATOM 2227 C C . GLU B 1 112 ? 1.639 -29.078 -12.945 1 96.38 112 GLU B C 1
ATOM 2229 O O . GLU B 1 112 ? 2.822 -29.406 -12.828 1 96.38 112 GLU B O 1
ATOM 2234 N N . ALA B 1 113 ? 0.768 -29.844 -13.438 1 97.19 113 ALA B N 1
ATOM 2235 C CA . ALA B 1 113 ? 1.117 -31.172 -13.953 1 97.19 113 ALA B CA 1
ATOM 2236 C C . ALA B 1 113 ? 2.113 -31.062 -15.102 1 97.19 113 ALA B C 1
ATOM 2238 O O . ALA B 1 113 ? 3.082 -31.828 -15.164 1 97.19 113 ALA B O 1
ATOM 2239 N N . LEU B 1 114 ? 1.853 -30.141 -15.977 1 97.31 114 LEU B N 1
ATOM 2240 C CA . LEU B 1 114 ? 2.748 -29.938 -17.109 1 97.31 114 LEU B CA 1
ATOM 2241 C C . LEU B 1 114 ? 4.125 -29.484 -16.641 1 97.31 114 LEU B C 1
ATOM 2243 O O . LEU B 1 114 ? 5.145 -29.906 -17.172 1 97.31 114 LEU B O 1
ATOM 2247 N N . ASN B 1 115 ? 4.074 -28.594 -15.719 1 97.25 115 ASN B N 1
ATOM 2248 C CA . ASN B 1 115 ? 5.332 -28.125 -15.148 1 97.25 115 ASN B CA 1
ATOM 2249 C C . ASN B 1 115 ? 6.137 -29.266 -14.539 1 97.25 115 ASN B C 1
ATOM 2251 O O . ASN B 1 115 ? 7.34 -29.375 -14.766 1 97.25 115 ASN B O 1
ATOM 2255 N N . VAL B 1 116 ? 5.547 -30.109 -13.75 1 97.44 116 VAL B N 1
ATOM 2256 C CA . VAL B 1 116 ? 6.195 -31.266 -13.117 1 97.44 116 VAL B CA 1
ATOM 2257 C C . VAL B 1 116 ? 6.742 -32.188 -14.188 1 97.44 116 VAL B C 1
ATOM 2259 O O . VAL B 1 116 ? 7.883 -32.656 -14.094 1 97.44 116 VAL B O 1
ATOM 2262 N N . GLU B 1 117 ? 5.91 -32.438 -15.211 1 97.44 117 GLU B N 1
ATOM 2263 C CA . GLU B 1 117 ? 6.324 -33.312 -16.312 1 97.44 117 GLU B CA 1
ATOM 2264 C C . GLU B 1 117 ? 7.52 -32.719 -17.062 1 97.44 117 GLU B C 1
ATOM 2266 O O . GLU B 1 117 ? 8.461 -33.438 -17.406 1 97.44 117 GLU B O 1
ATOM 2271 N N . CYS B 1 118 ? 7.488 -31.469 -17.25 1 97.5 118 CYS B N 1
ATOM 2272 C CA . CYS B 1 118 ? 8.586 -30.797 -17.922 1 97.5 118 CYS B CA 1
ATOM 2273 C C . CYS B 1 118 ? 9.891 -30.953 -17.141 1 97.5 118 CYS B C 1
ATOM 2275 O O . CYS B 1 118 ? 10.93 -31.281 -17.719 1 97.5 118 CYS B O 1
ATOM 2277 N N . LYS B 1 119 ? 9.773 -30.766 -15.922 1 97.38 119 LYS B N 1
ATOM 2278 C CA . LYS B 1 119 ? 10.945 -30.922 -15.062 1 97.38 119 LYS B CA 1
ATOM 2279 C C . LYS B 1 119 ? 11.469 -32.344 -15.078 1 97.38 119 LYS B C 1
ATOM 2281 O O . LYS B 1 119 ? 12.672 -32.594 -15.156 1 97.38 119 LYS B O 1
ATOM 2286 N N . ARG B 1 120 ? 10.625 -33.281 -14.953 1 96.88 120 ARG B N 1
ATOM 2287 C CA . ARG B 1 120 ? 10.992 -34.719 -14.984 1 96.88 120 ARG B CA 1
ATOM 2288 C C . ARG B 1 120 ? 11.719 -35.062 -16.281 1 96.88 120 ARG B C 1
ATOM 2290 O O . ARG B 1 120 ? 12.781 -35.688 -16.25 1 96.88 120 ARG B O 1
ATOM 2297 N N . LEU B 1 121 ? 11.156 -34.656 -17.422 1 96.19 121 LEU B N 1
ATOM 2298 C CA . LEU B 1 121 ? 11.719 -34.969 -18.734 1 96.19 121 LEU B CA 1
ATOM 2299 C C . LEU B 1 121 ? 13.055 -34.25 -18.922 1 96.19 121 LEU B C 1
ATOM 2301 O O . LEU B 1 121 ? 13.977 -34.812 -19.516 1 96.19 121 LEU B O 1
ATOM 2305 N N . THR B 1 122 ? 13.148 -33 -18.469 1 95.94 122 THR B N 1
ATOM 2306 C CA . THR B 1 122 ? 14.398 -32.25 -18.562 1 95.94 122 THR B CA 1
ATOM 2307 C C . THR B 1 122 ? 15.508 -32.969 -17.781 1 95.94 122 THR B C 1
ATOM 2309 O O . THR B 1 122 ? 16.641 -33.062 -18.266 1 95.94 122 THR B O 1
ATOM 2312 N N . LYS B 1 123 ? 15.172 -33.406 -16.641 1 96.31 123 LYS B N 1
ATOM 2313 C CA . LYS B 1 123 ? 16.141 -34.156 -15.836 1 96.31 123 LYS B CA 1
ATOM 2314 C C . LYS B 1 123 ? 16.594 -35.406 -16.547 1 96.31 123 LYS B C 1
ATOM 2316 O O . LYS B 1 123 ? 17.781 -35.75 -16.547 1 96.31 123 LYS B O 1
ATOM 2321 N N . ARG B 1 124 ? 15.688 -36.094 -17.125 1 94 124 ARG B N 1
ATOM 2322 C CA . ARG B 1 124 ? 16 -37.312 -17.875 1 94 124 ARG B CA 1
ATOM 2323 C C . ARG B 1 124 ? 16.906 -37.031 -19.062 1 94 124 ARG B C 1
ATOM 2325 O O . ARG B 1 124 ? 17.875 -37.75 -19.312 1 94 124 ARG B O 1
ATOM 2332 N N . ARG B 1 125 ? 16.547 -36 -19.766 1 94.31 125 ARG B N 1
ATOM 2333 C CA . ARG B 1 125 ? 17.391 -35.562 -20.875 1 94.31 125 ARG B CA 1
ATOM 2334 C C . ARG B 1 125 ? 18.812 -35.25 -20.406 1 94.31 125 ARG B C 1
ATOM 2336 O O . ARG B 1 125 ? 19.781 -35.719 -21.016 1 94.31 125 ARG B O 1
ATOM 2343 N N . ASP B 1 126 ? 18.891 -34.531 -19.391 1 92.69 126 ASP B N 1
ATOM 2344 C CA . ASP B 1 126 ? 20.203 -34.125 -18.891 1 92.69 126 ASP B CA 1
ATOM 2345 C C . ASP B 1 126 ? 21 -35.312 -18.406 1 92.69 126 ASP B C 1
ATOM 2347 O O . ASP B 1 126 ? 22.219 -35.375 -18.609 1 92.69 126 ASP B O 1
ATOM 2351 N N . GLN 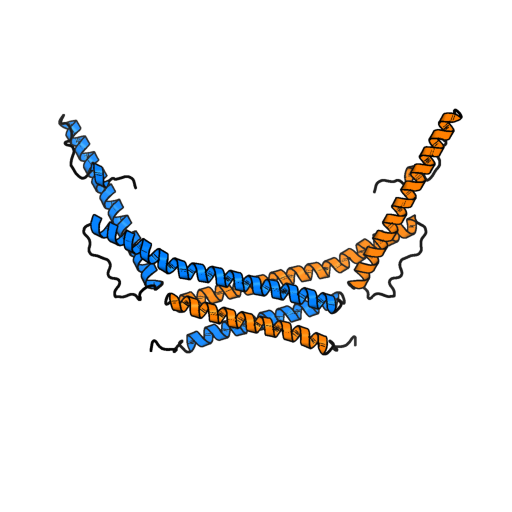B 1 127 ? 20.391 -36.25 -17.766 1 91.19 127 GLN B N 1
ATOM 2352 C CA . GLN B 1 127 ? 21.047 -37.469 -17.328 1 91.19 127 GLN B CA 1
ATOM 2353 C C . GLN B 1 127 ? 21.547 -38.281 -18.531 1 91.19 127 GLN B C 1
ATOM 2355 O O . GLN B 1 127 ? 22.656 -38.812 -18.516 1 91.19 127 GLN B O 1
ATOM 2360 N N . GLY B 1 128 ? 20.672 -38.406 -19.562 1 88.44 128 GLY B N 1
ATOM 2361 C CA . GLY B 1 128 ? 21.094 -39.062 -20.781 1 88.44 128 GLY B CA 1
ATOM 2362 C C . GLY B 1 128 ? 22.297 -38.406 -21.438 1 88.44 128 GLY B C 1
ATOM 2363 O O . GLY B 1 128 ? 23.219 -39.094 -21.891 1 88.44 128 GLY B O 1
ATOM 2364 N N . PHE B 1 129 ? 22.266 -37.094 -21.375 1 86.06 129 PHE B N 1
ATOM 2365 C CA . PHE B 1 129 ? 23.375 -36.344 -21.953 1 86.06 129 PHE B CA 1
ATOM 2366 C C . PHE B 1 129 ? 24.656 -36.594 -21.156 1 86.06 129 PHE B C 1
ATOM 2368 O O . PHE B 1 129 ? 25.734 -36.688 -21.75 1 86.06 129 PHE B O 1
ATOM 2375 N N . LYS B 1 130 ? 24.547 -36.625 -19.922 1 88.12 130 LYS B N 1
ATOM 2376 C CA . LYS B 1 130 ? 25.703 -36.844 -19.062 1 88.12 130 LYS B CA 1
ATOM 2377 C C . LYS B 1 130 ? 26.312 -38.219 -19.328 1 88.12 130 LYS B C 1
ATOM 2379 O O . LYS B 1 130 ? 27.531 -38.344 -19.453 1 88.12 130 LYS B O 1
ATOM 2384 N N . VAL B 1 131 ? 25.531 -39.188 -19.453 1 85.62 131 VAL B N 1
ATOM 2385 C CA . VAL B 1 131 ? 25.984 -40.562 -19.703 1 85.62 131 VAL B CA 1
ATOM 2386 C C . VAL B 1 131 ? 26.641 -40.625 -21.078 1 85.62 131 VAL B 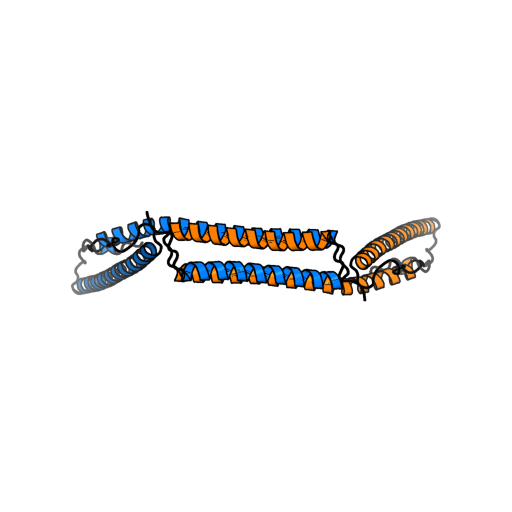C 1
ATOM 2388 O O . VAL B 1 131 ? 27.719 -41.25 -21.219 1 85.62 131 VAL B O 1
ATOM 2391 N N . GLN B 1 132 ? 26.016 -40.062 -22.047 1 84.75 132 GLN B N 1
ATOM 2392 C CA . GLN B 1 132 ? 26.562 -40.094 -23.406 1 84.75 132 GLN B CA 1
ATOM 2393 C C . GLN B 1 132 ? 27.938 -39.406 -23.453 1 84.75 132 GLN B C 1
ATOM 2395 O O . GLN B 1 132 ? 28.844 -39.906 -24.109 1 84.75 132 GLN B O 1
ATOM 2400 N N . LYS B 1 133 ? 27.938 -38.344 -22.781 1 87.12 133 LYS B N 1
ATOM 2401 C CA . LYS B 1 133 ? 29.219 -37.656 -22.719 1 87.12 133 LYS B CA 1
ATOM 2402 C C . LYS B 1 133 ? 30.297 -38.5 -22.078 1 87.12 133 LYS B C 1
ATOM 2404 O O . LYS B 1 133 ? 31.422 -38.562 -22.578 1 87.12 133 LYS B O 1
ATOM 2409 N N . GLU B 1 134 ? 30 -39.094 -21.047 1 87.56 134 GLU B N 1
ATOM 2410 C CA . GLU B 1 134 ? 30.953 -39.969 -20.359 1 87.56 134 GLU B CA 1
ATOM 2411 C C . GLU B 1 134 ? 31.391 -41.125 -21.25 1 87.56 134 GLU B C 1
ATOM 2413 O O . GLU B 1 134 ? 32.562 -41.5 -21.281 1 87.56 134 GLU B O 1
ATOM 2418 N N . LEU B 1 135 ? 30.484 -41.75 -21.938 1 86.5 135 LEU B N 1
ATOM 2419 C CA . LEU B 1 135 ? 30.781 -42.844 -22.859 1 86.5 135 LEU B CA 1
ATOM 2420 C C . LEU B 1 135 ? 31.688 -42.375 -23.984 1 86.5 135 LEU B C 1
ATOM 2422 O O . LEU B 1 135 ? 32.625 -43.094 -24.375 1 86.5 135 LEU B O 1
ATOM 2426 N N . PHE B 1 136 ? 31.375 -41.219 -24.391 1 85.12 136 PHE B N 1
ATOM 2427 C CA . PHE B 1 136 ? 32.188 -40.656 -25.469 1 85.12 136 PHE B CA 1
ATOM 2428 C C . PHE B 1 136 ? 33.625 -40.406 -24.969 1 85.12 136 PHE B C 1
ATOM 2430 O O . PHE B 1 136 ? 34.594 -40.688 -25.672 1 85.12 136 PHE B O 1
ATOM 2437 N N . ASP B 1 137 ? 33.688 -39.844 -23.875 1 86.44 137 ASP B N 1
ATOM 2438 C CA . ASP B 1 137 ? 35 -39.625 -23.281 1 86.44 137 ASP B CA 1
ATOM 2439 C C . ASP B 1 137 ? 35.812 -40.906 -23.141 1 86.44 137 ASP B C 1
ATOM 2441 O O . ASP B 1 137 ? 37 -40.938 -23.438 1 86.44 137 ASP B O 1
ATOM 2445 N N . THR B 1 138 ? 35.219 -41.938 -22.781 1 87.81 138 THR B N 1
ATOM 2446 C CA . THR B 1 138 ? 35.844 -43.25 -22.641 1 87.81 138 THR B CA 1
ATOM 2447 C C . THR B 1 138 ? 36.25 -43.812 -24.016 1 87.81 138 THR B C 1
ATOM 2449 O O . THR B 1 138 ? 37.344 -44.375 -24.141 1 87.81 138 THR B O 1
ATOM 2452 N N . TYR B 1 139 ? 35.344 -43.562 -24.938 1 84.56 139 TYR B N 1
ATOM 2453 C CA . TYR B 1 139 ? 35.656 -43.969 -26.312 1 84.56 139 TYR B CA 1
ATOM 2454 C C . TYR B 1 139 ? 36.844 -43.219 -26.859 1 84.56 139 TYR B C 1
ATOM 2456 O O . TYR B 1 139 ? 37.75 -43.844 -27.469 1 84.56 139 TYR B O 1
ATOM 2464 N N . GLU B 1 140 ? 36.875 -42 -26.641 1 87.56 140 GLU B N 1
ATOM 2465 C CA . GLU B 1 140 ? 38 -41.188 -27.094 1 87.56 140 GLU B CA 1
ATOM 2466 C C . GLU B 1 140 ? 39.312 -41.625 -26.453 1 87.56 140 GLU B C 1
ATOM 2468 O O . GLU B 1 140 ? 40.344 -41.688 -27.125 1 87.56 140 GLU B O 1
ATOM 2473 N N . LEU B 1 141 ? 39.25 -42 -25.266 1 89.88 141 LEU B N 1
ATOM 2474 C CA . LEU B 1 141 ? 40.438 -42.469 -24.547 1 89.88 141 LEU B CA 1
ATOM 2475 C C . LEU B 1 141 ? 40.906 -43.812 -25.094 1 89.88 141 LEU B C 1
ATOM 2477 O O . LEU B 1 141 ? 42.094 -44.062 -25.25 1 89.88 141 LEU B O 1
ATOM 2481 N N . ALA B 1 142 ? 40.031 -44.719 -25.359 1 90.75 142 ALA B N 1
ATOM 2482 C CA . ALA B 1 142 ? 40.375 -46.031 -25.922 1 90.75 142 ALA B CA 1
ATOM 2483 C C . ALA B 1 142 ? 41 -45.875 -27.297 1 90.75 142 ALA B C 1
ATOM 2485 O O . ALA B 1 142 ? 41.969 -46.594 -27.609 1 90.75 142 ALA B O 1
ATOM 2486 N N . CYS B 1 143 ? 40.469 -44.938 -28.016 1 88.69 143 CYS B N 1
ATOM 2487 C CA . CYS B 1 143 ? 41.031 -44.688 -29.328 1 88.69 143 CYS B CA 1
ATOM 2488 C C . CYS B 1 143 ? 42.438 -44.125 -29.219 1 88.69 143 CYS B C 1
ATOM 2490 O O . CYS B 1 143 ? 43.344 -44.562 -29.953 1 88.69 143 CYS B O 1
ATOM 2492 N N . LYS B 1 144 ? 42.625 -43.25 -28.312 1 90.25 144 LYS B N 1
ATOM 2493 C CA . LYS B 1 144 ? 43.938 -42.719 -28.078 1 90.25 144 LYS B CA 1
ATOM 2494 C C . LYS B 1 144 ? 44.938 -43.812 -27.703 1 90.25 144 LYS B C 1
ATOM 2496 O O . LYS B 1 144 ? 46.062 -43.844 -28.188 1 90.25 144 LYS B O 1
ATOM 2501 N N . ARG B 1 145 ? 44.531 -44.781 -27 1 91.94 145 ARG B N 1
ATOM 2502 C CA . ARG B 1 145 ? 45.375 -45.875 -26.547 1 91.94 145 ARG B CA 1
ATOM 2503 C C . ARG B 1 145 ? 45.719 -46.812 -27.688 1 91.94 145 ARG B C 1
ATOM 2505 O O . ARG B 1 145 ? 46.781 -47.406 -27.719 1 91.94 145 ARG B O 1
ATOM 2512 N N . LEU B 1 146 ? 44.906 -46.969 -28.562 1 91.31 146 LEU B N 1
ATOM 2513 C CA . LEU B 1 146 ? 45.094 -47.875 -29.688 1 91.31 146 LEU B CA 1
ATOM 2514 C C . LEU B 1 146 ? 45.719 -47.156 -30.875 1 91.31 146 LEU B C 1
ATOM 2516 O O . LEU B 1 146 ? 46.094 -47.812 -31.875 1 91.31 146 LEU B O 1
ATOM 2520 N N . GLY B 1 147 ? 45.844 -45.906 -30.766 1 88.69 147 GLY B N 1
ATOM 2521 C CA . GLY B 1 147 ? 46.375 -45.125 -31.859 1 88.69 147 GLY B CA 1
ATOM 2522 C C . GLY B 1 147 ? 45.406 -44.875 -33 1 88.69 147 GLY B C 1
ATOM 2523 O O . GLY B 1 147 ? 45.812 -44.781 -34.156 1 88.69 147 GLY B O 1
ATOM 2524 N N . GLU B 1 148 ? 44.188 -44.969 -32.688 1 85.38 148 GLU B N 1
ATOM 2525 C CA . GLU B 1 148 ? 43.156 -44.781 -33.688 1 85.38 148 GLU B CA 1
ATOM 2526 C C . GLU B 1 148 ? 42.438 -43.438 -33.5 1 85.38 148 GLU B C 1
ATOM 2528 O O . GLU B 1 148 ? 42.438 -42.875 -32.438 1 85.38 148 GLU B O 1
ATOM 2533 N N . GLN B 1 149 ? 41.969 -42.844 -34.625 1 81.69 149 GLN B N 1
ATOM 2534 C CA . GLN B 1 149 ? 41.188 -41.625 -34.562 1 81.69 149 GLN B CA 1
ATOM 2535 C C . GLN B 1 149 ? 39.719 -41.969 -34.312 1 81.69 149 GLN B C 1
ATOM 2537 O O . GLN B 1 149 ? 39.125 -42.844 -34.938 1 81.69 149 GLN B O 1
ATOM 2542 N N . PRO B 1 150 ? 39.281 -41.469 -33.188 1 77.19 150 PRO B N 1
ATOM 2543 C CA . PRO B 1 150 ? 37.844 -41.719 -32.938 1 77.19 150 PRO B CA 1
ATOM 2544 C C . PRO B 1 150 ? 36.969 -41.375 -34.125 1 77.19 150 PRO B C 1
ATOM 2546 O O . PRO B 1 150 ? 37.219 -40.375 -34.812 1 77.19 150 PRO B O 1
ATOM 2549 N N . GLU B 1 151 ? 36.125 -42.406 -34.562 1 71.44 151 GLU B N 1
ATOM 2550 C CA . GLU B 1 151 ? 35.188 -42.125 -35.656 1 71.44 151 GLU B CA 1
ATOM 2551 C C . GLU B 1 151 ? 34.062 -41.219 -35.188 1 71.44 151 GLU B C 1
ATOM 2553 O O . GLU B 1 151 ? 33.688 -41.219 -34 1 71.44 151 GLU B O 1
ATOM 2558 N N . ASN B 1 152 ? 33.75 -40.219 -36 1 62.16 152 ASN B N 1
ATOM 2559 C CA . ASN B 1 152 ? 32.656 -39.344 -35.688 1 62.16 152 ASN B CA 1
ATOM 2560 C C . ASN B 1 152 ? 31.375 -40.156 -35.344 1 62.16 152 ASN B C 1
ATOM 2562 O O . ASN B 1 152 ? 30.938 -40.969 -36.156 1 62.16 152 ASN B O 1
ATOM 2566 N N . VAL B 1 153 ? 31.266 -40.688 -34.188 1 57.03 153 VAL B N 1
ATOM 2567 C CA . VAL B 1 153 ? 30.047 -41.406 -33.812 1 57.03 153 VAL B CA 1
ATOM 2568 C C . VAL B 1 153 ? 28.844 -40.469 -34.031 1 57.03 153 VAL B C 1
ATOM 2570 O O . VAL B 1 153 ? 28.797 -39.375 -33.469 1 57.03 153 VAL B O 1
ATOM 2573 N N . ASP B 1 154 ? 28.031 -40.594 -34.969 1 52.72 154 ASP B N 1
ATOM 2574 C CA . ASP B 1 154 ? 26.781 -39.906 -35.312 1 52.72 154 ASP B CA 1
ATOM 2575 C C . ASP B 1 154 ? 25.812 -39.906 -34.156 1 52.72 154 ASP B C 1
ATOM 2577 O O . ASP B 1 154 ? 25.625 -40.906 -33.469 1 52.72 154 ASP B O 1
ATOM 2581 N N . GLY B 1 155 ? 25.188 -38.719 -33.625 1 52.78 155 GLY B N 1
ATOM 2582 C CA . GLY B 1 155 ? 24.234 -38.562 -32.531 1 52.78 155 GLY B CA 1
ATOM 2583 C C . GLY B 1 155 ? 24.891 -38.031 -31.266 1 52.78 155 GLY B C 1
ATOM 2584 O O . GLY B 1 155 ? 24.188 -37.625 -30.328 1 52.78 155 GLY B O 1
ATOM 2585 N N . LEU B 1 156 ? 26.109 -38.406 -30.938 1 51.91 156 LEU B N 1
ATOM 2586 C CA . LEU B 1 156 ? 26.812 -37.938 -29.766 1 51.91 156 LEU B CA 1
ATOM 2587 C C . LEU B 1 156 ? 27.109 -36.438 -29.875 1 51.91 156 LEU B C 1
ATOM 2589 O O . LEU B 1 156 ? 27.047 -35.719 -28.875 1 51.91 156 LEU B O 1
ATOM 2593 N N . ASN B 1 157 ? 27.734 -36.031 -30.891 1 45.41 157 ASN B N 1
ATOM 2594 C CA . ASN B 1 157 ? 28.094 -34.625 -31.016 1 45.41 157 ASN B CA 1
ATOM 2595 C C . ASN B 1 157 ? 26.859 -33.75 -31.078 1 45.41 157 ASN B C 1
ATOM 2597 O O . ASN B 1 157 ? 26.875 -32.594 -30.609 1 45.41 157 ASN B O 1
ATOM 2601 N N . GLU B 1 158 ? 25.844 -33.938 -31.891 1 48.38 158 GLU B N 1
ATOM 2602 C CA . GLU B 1 158 ? 24.719 -33.062 -32.156 1 48.38 158 GLU B CA 1
ATOM 2603 C C . GLU B 1 158 ? 23.781 -33 -30.953 1 48.38 158 GLU B C 1
ATOM 2605 O O . GLU B 1 158 ? 23.062 -32 -30.766 1 48.38 158 GLU B O 1
ATOM 2610 N N . ARG B 1 159 ? 23.297 -33.938 -30.156 1 46.09 159 ARG B N 1
ATOM 2611 C CA . ARG B 1 159 ? 22.281 -34.031 -29.109 1 46.09 159 ARG B CA 1
ATOM 2612 C C . ARG B 1 159 ? 22.797 -33.469 -27.781 1 46.09 159 ARG B C 1
ATOM 2614 O O . ARG B 1 159 ? 22.062 -33.406 -26.797 1 46.09 159 ARG B O 1
ATOM 2621 N N . VAL B 1 160 ? 24.016 -33.406 -27.516 1 41.81 160 VAL B N 1
ATOM 2622 C CA . VAL B 1 160 ? 24.453 -32.5 -26.484 1 41.81 160 VAL B CA 1
ATOM 2623 C C . VAL B 1 160 ? 24.156 -31.047 -26.891 1 41.81 160 VAL B C 1
ATOM 2625 O O . VAL B 1 160 ? 24.828 -30.125 -26.453 1 41.81 160 VAL B O 1
ATOM 2628 N N . CYS B 1 161 ? 23.406 -30.812 -27.891 1 36.19 161 CYS B N 1
ATOM 2629 C CA . CYS B 1 161 ? 23.188 -29.438 -28.359 1 36.19 161 CYS B CA 1
ATOM 2630 C C . CYS B 1 161 ? 22.719 -28.547 -27.203 1 36.19 161 CYS B C 1
ATOM 2632 O O . CYS B 1 161 ? 21.797 -28.906 -26.469 1 36.19 161 CYS B O 1
ATOM 2634 N N . PHE B 1 162 ? 23.469 -27.578 -26.766 1 34 162 PHE B N 1
ATOM 2635 C CA . PHE B 1 162 ? 23.328 -26.344 -26 1 34 162 PHE B CA 1
ATOM 2636 C C . PHE B 1 162 ? 21.984 -25.688 -26.266 1 34 162 PHE B C 1
ATOM 2638 O O . PHE B 1 162 ? 21.688 -25.281 -27.406 1 34 162 PHE B O 1
ATOM 2645 N N . LEU B 1 163 ? 20.719 -26.172 -25.922 1 28.7 163 LEU B N 1
ATOM 2646 C CA . LEU B 1 163 ? 19.812 -25.031 -25.766 1 28.7 163 LEU B CA 1
ATOM 2647 C C . LEU B 1 163 ? 20.422 -23.984 -24.844 1 28.7 163 LEU B C 1
ATOM 2649 O O . LEU B 1 163 ? 21.078 -24.328 -23.844 1 28.7 163 LEU B O 1
#

Radius of gyration: 38.02 Å; Cα contacts (8 Å, |Δi|>4): 205; chains: 2; bounding box: 73×111×66 Å

Solvent-accessible surface area (backbone atoms only — not comparable to full-atom values): 18139 Å² total; per-residue (Å²): 137,90,80,84,67,60,48,69,65,54,51,49,54,52,50,49,51,43,50,51,51,34,52,52,49,42,51,47,52,53,54,49,53,54,53,39,54,72,25,60,56,54,65,73,60,50,51,52,49,50,50,51,50,51,50,52,52,50,48,52,54,50,51,53,49,53,52,50,49,49,53,54,54,44,46,52,54,47,37,53,53,34,49,52,52,36,50,53,49,20,63,73,66,72,46,77,77,83,82,59,83,91,37,59,86,64,19,51,66,38,35,51,52,37,48,54,50,34,52,53,50,50,50,51,51,51,52,52,40,51,51,52,48,52,52,47,53,52,47,46,50,53,19,58,73,71,72,44,78,66,69,85,58,83,64,62,69,67,68,62,54,83,124,134,94,78,89,68,60,49,71,67,54,51,48,54,52,51,47,50,44,50,52,52,34,50,52,50,42,51,49,53,52,52,48,54,55,51,39,53,72,26,59,54,53,66,73,60,50,52,52,49,51,50,51,50,51,50,53,52,49,48,51,53,52,52,53,50,53,52,50,51,50,53,53,56,45,47,52,55,48,36,53,52,34,49,51,51,37,51,52,48,21,64,74,66,73,45,76,77,83,80,59,84,90,38,58,84,64,19,52,67,38,37,51,51,37,48,54,50,34,50,54,51,51,50,52,51,51,50,52,43,52,50,50,50,52,52,46,54,53,48,46,50,53,20,59,73,70,72,44,78,67,70,86,60,85,68,62,74,66,69,62,56,80,123

Secondary structure (DSSP, 8-state):
-------HHHHHHHHHHHHHHHHHHHHHHHHHHHHHHHTT--HHHHHHHHHHHHHHHHHHHHHHHHHHHHHHHHHHHHHHHHHHHHHHHHHHHTPPPP--TTS-TT-HHHHHHHHHHHHHHHHHHHHHHHHHHHHHHHHHHHHHHHT-PPP--TTHHHHS---/-------HHHHHHHHHHHHHHHHHHHHHHHHHHHHHHTTT--HHHHHHHHHHHHHHHHHHHHHHHHHHHHHHHHHHHHHHHHHHHHHHHHHHHT-PPP--TTS-TT-HHHHHHHHHHHHHHHHHHHHHHHHHHHHHHHHHHHHHHHT-PPP--TTTTTTT---